Protein AF-A0A1V9DLF5-F1 (afdb_monomer_lite)

Radius of gyration: 20.18 Å; chains: 1; bounding box: 45×52×57 Å

pLDDT: mean 86.38, std 10.32, range [47.22, 97.81]

Organism: NCBI:txid1964541

Sequence (260 aa):
MYWYLTYLHLYPDQPDVTAITSIDVDYVARKEGVDVIARIFNVESKTQDIFHPPSIAVLNLIDRDTGKVKEDDQGQFLNARLNEANIVDIIDRPTGFDADDFVGDKLRLNTEPYLVMPDRHGAAMYHEFVRVLNPLACIRSRLSNATVPMGKDRLTEAERIRVLALPAFNFLLEKLQTLPFRLSRKYVDYFLSFIWQRGFRRFQAEHHIPLYRIVEQLAVELEHNPGDYLSPGLYTKELPRKIDYLKQEYERYLRRIARH

Secondary structure (DSSP, 8-state):
-HHHHHTGGG-SS---HHHH--SSEEEE--HHHHHHHHHHHT--EEEEEEEETTEEEEEE-B-TTT-SBPEETTEE-EETTTTEE-EEEEESS-TT--GGGGSHHHHHHHEEEEEE--SSSSPPEEEEEEEEE-HHHHHHHHHHHHHSTTPSPHHHHHHHHHHHHHHHHHHHHHHHHHS-HHHHHHHHHHHHHHHT-HHHHHHHHHTT--THHHHHHHHHHHHHS--TTS-HHIIIIIHHHHHHHHHHHHHHHHHHHTT-

Structure (mmCIF, N/CA/C/O backbone):
data_AF-A0A1V9DLF5-F1
#
_entry.id   AF-A0A1V9DLF5-F1
#
loop_
_atom_site.group_PDB
_atom_site.id
_atom_site.type_symbol
_atom_site.label_atom_id
_atom_site.label_alt_id
_atom_site.label_comp_id
_atom_site.label_asym_id
_atom_site.label_entity_id
_atom_site.label_seq_id
_atom_site.pdbx_PDB_ins_code
_atom_site.Cartn_x
_atom_site.Cartn_y
_atom_site.Cartn_z
_atom_site.occupancy
_atom_site.B_iso_or_equiv
_atom_site.auth_seq_id
_atom_site.auth_comp_id
_atom_site.auth_asym_id
_atom_site.auth_atom_id
_atom_site.pdbx_PDB_model_num
ATOM 1 N N . MET A 1 1 ? 1.076 -0.206 10.888 1.00 65.69 1 MET A N 1
ATOM 2 C CA . MET A 1 1 ? 2.515 -0.526 10.747 1.00 65.69 1 MET A CA 1
ATOM 3 C C . MET A 1 1 ? 2.750 -2.020 10.450 1.00 65.69 1 MET A C 1
ATOM 5 O O . MET A 1 1 ? 3.789 -2.551 10.799 1.00 65.69 1 MET A O 1
ATOM 9 N N . TYR A 1 2 ? 1.820 -2.708 9.772 1.00 79.31 2 TYR A N 1
ATOM 10 C CA . TYR A 1 2 ? 1.933 -4.151 9.508 1.00 79.31 2 TYR A CA 1
ATOM 11 C C . TYR A 1 2 ? 3.085 -4.479 8.546 1.00 79.31 2 TYR A C 1
ATOM 13 O O . TYR A 1 2 ? 4.023 -5.163 8.926 1.00 79.31 2 TYR A O 1
ATOM 21 N N . TRP A 1 3 ? 3.088 -3.886 7.348 1.00 85.31 3 TRP A N 1
ATOM 22 C CA . TRP A 1 3 ? 4.099 -4.186 6.325 1.00 85.31 3 TRP A CA 1
ATOM 23 C C . TRP A 1 3 ? 5.523 -3.785 6.688 1.00 85.31 3 TRP A C 1
ATOM 25 O O . TRP A 1 3 ? 6.465 -4.425 6.239 1.00 85.31 3 TRP A O 1
ATOM 35 N N . TYR A 1 4 ? 5.685 -2.744 7.505 1.00 82.38 4 TYR A N 1
ATOM 36 C CA . TYR A 1 4 ? 6.993 -2.416 8.061 1.00 82.38 4 TYR A CA 1
ATOM 37 C C . TYR A 1 4 ? 7.539 -3.594 8.874 1.00 82.38 4 TYR A C 1
ATOM 39 O O . TYR A 1 4 ? 8.648 -4.046 8.618 1.00 82.38 4 TYR A O 1
ATOM 47 N N . LEU A 1 5 ? 6.731 -4.136 9.791 1.00 79.94 5 LEU A N 1
ATOM 48 C CA . LEU A 1 5 ? 7.115 -5.283 10.612 1.00 79.94 5 LEU A CA 1
ATOM 49 C C . LEU A 1 5 ? 7.335 -6.540 9.761 1.00 79.94 5 LEU A C 1
ATOM 51 O O . LEU A 1 5 ? 8.314 -7.249 9.975 1.00 79.94 5 LEU A O 1
ATOM 55 N N . THR A 1 6 ? 6.489 -6.776 8.752 1.00 82.25 6 THR A N 1
ATOM 56 C CA . THR A 1 6 ? 6.632 -7.910 7.821 1.00 82.25 6 THR A CA 1
ATOM 57 C C . THR A 1 6 ? 7.995 -7.925 7.121 1.00 82.25 6 THR A C 1
ATOM 59 O O . THR A 1 6 ? 8.597 -8.985 6.975 1.00 82.25 6 THR A O 1
ATOM 62 N N . TYR A 1 7 ? 8.505 -6.756 6.723 1.00 84.31 7 TYR A N 1
ATOM 63 C CA . TYR A 1 7 ? 9.774 -6.624 5.999 1.00 84.31 7 TYR A CA 1
ATOM 64 C C . TYR A 1 7 ? 10.905 -6.031 6.855 1.00 84.31 7 TYR A C 1
ATOM 66 O O . TYR A 1 7 ? 11.920 -5.604 6.309 1.00 84.31 7 TYR A O 1
ATOM 74 N N . LEU A 1 8 ? 10.764 -6.020 8.187 1.00 83.81 8 LEU A N 1
ATOM 75 C CA . LEU A 1 8 ? 11.697 -5.354 9.107 1.00 83.81 8 LEU A CA 1
ATOM 76 C C . LEU A 1 8 ? 13.151 -5.804 8.902 1.00 83.81 8 LEU A C 1
ATOM 78 O O . LEU A 1 8 ? 14.062 -4.984 8.889 1.00 83.81 8 LEU A O 1
ATOM 82 N N . HIS A 1 9 ? 13.353 -7.104 8.694 1.00 84.81 9 HIS A N 1
ATOM 83 C CA . HIS A 1 9 ? 14.664 -7.731 8.519 1.00 84.81 9 HIS A CA 1
ATOM 84 C C . HIS A 1 9 ? 15.388 -7.343 7.217 1.00 84.81 9 HIS A C 1
ATOM 86 O O . HIS A 1 9 ? 16.562 -7.665 7.066 1.00 84.81 9 HIS A O 1
ATOM 92 N N . LEU A 1 10 ? 14.705 -6.681 6.277 1.00 86.31 10 LEU A N 1
ATOM 93 C CA . LEU A 1 10 ? 15.276 -6.253 4.997 1.00 86.31 10 LEU A CA 1
ATOM 94 C C . LEU A 1 10 ? 15.736 -4.790 5.004 1.00 86.31 10 LEU A C 1
ATOM 96 O O . LEU A 1 10 ? 16.337 -4.342 4.028 1.00 86.31 10 LEU A O 1
ATOM 100 N N . TYR A 1 11 ? 15.433 -4.022 6.056 1.00 84.56 11 TYR A N 1
ATOM 101 C CA . TYR A 1 11 ? 15.876 -2.633 6.143 1.00 84.56 11 TYR A CA 1
ATOM 102 C C . TYR A 1 11 ? 17.365 -2.572 6.508 1.00 84.56 11 TYR A C 1
ATOM 104 O O . TYR A 1 11 ? 17.750 -3.169 7.514 1.00 84.56 11 TYR A O 1
ATOM 11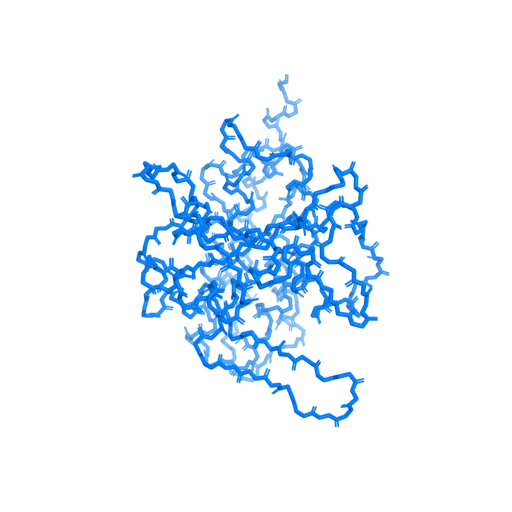2 N N . PRO A 1 12 ? 18.198 -1.835 5.743 1.00 83.56 12 PRO A N 1
ATOM 113 C CA . PRO A 1 12 ? 19.601 -1.634 6.100 1.00 83.56 12 PRO A CA 1
ATOM 114 C C . PRO A 1 12 ? 19.733 -0.800 7.381 1.00 83.56 12 PRO A C 1
ATOM 116 O O . PRO A 1 12 ? 20.504 -1.156 8.265 1.00 83.56 12 PRO A O 1
ATOM 119 N N . ASP A 1 13 ? 18.911 0.247 7.497 1.00 85.12 13 ASP A N 1
ATOM 120 C CA . ASP A 1 13 ? 18.773 1.088 8.681 1.00 85.12 13 ASP A CA 1
ATOM 121 C C . ASP A 1 13 ? 17.303 1.118 9.103 1.00 85.12 13 ASP A C 1
ATOM 123 O O . ASP A 1 13 ? 16.408 1.305 8.268 1.00 85.12 13 ASP A O 1
ATOM 127 N N . GLN A 1 14 ? 17.039 0.935 10.400 1.00 82.50 14 GLN A N 1
ATOM 128 C CA . GLN A 1 14 ? 15.671 0.963 10.911 1.00 82.50 14 GLN A CA 1
ATOM 129 C C . GLN A 1 14 ? 15.126 2.399 10.878 1.00 82.50 14 GLN A C 1
ATOM 131 O O . GLN A 1 14 ? 15.733 3.296 11.468 1.00 82.50 14 GLN A O 1
ATOM 136 N N . PRO A 1 15 ? 13.987 2.643 10.207 1.00 78.94 15 PRO A N 1
ATOM 137 C CA . PRO A 1 15 ? 13.365 3.955 10.192 1.00 78.94 15 PRO A CA 1
ATOM 138 C C . PRO A 1 15 ? 12.843 4.344 11.577 1.00 78.94 15 PRO A C 1
ATOM 140 O O . PRO A 1 15 ? 12.489 3.491 12.393 1.00 78.94 15 PRO A O 1
ATOM 143 N N . ASP A 1 16 ? 12.735 5.651 11.814 1.00 78.06 16 ASP A N 1
ATOM 144 C CA . ASP A 1 16 ? 12.205 6.188 13.064 1.00 78.06 16 ASP A CA 1
ATOM 145 C C . ASP A 1 16 ? 10.750 5.746 13.283 1.00 78.06 16 ASP A C 1
ATOM 147 O O . ASP A 1 16 ? 9.813 6.207 12.621 1.00 78.06 16 ASP A O 1
ATOM 151 N N . VAL A 1 17 ? 10.568 4.856 14.261 1.00 72.19 17 VAL A N 1
ATOM 152 C CA . VAL A 1 17 ? 9.275 4.282 14.639 1.00 72.19 17 VAL A CA 1
ATOM 153 C C . VAL A 1 17 ? 8.264 5.344 15.058 1.00 72.19 17 VAL A C 1
ATOM 155 O O . VAL A 1 17 ? 7.065 5.137 14.877 1.00 72.19 17 VAL A O 1
ATOM 158 N N . THR A 1 18 ? 8.703 6.500 15.559 1.00 69.88 18 THR A N 1
ATOM 159 C CA . THR A 1 18 ? 7.800 7.564 16.019 1.00 69.88 18 THR A CA 1
ATOM 160 C C . THR A 1 18 ? 7.058 8.244 14.866 1.00 69.88 18 THR A C 1
ATOM 162 O O . THR A 1 18 ? 5.922 8.680 15.049 1.00 69.88 18 THR A O 1
ATOM 165 N N . ALA A 1 19 ? 7.637 8.255 13.659 1.00 65.81 19 ALA A N 1
ATOM 166 C CA . ALA A 1 19 ? 7.006 8.802 12.455 1.00 65.81 19 ALA A CA 1
ATOM 167 C C . ALA A 1 19 ? 6.068 7.793 11.756 1.00 65.81 19 ALA A C 1
ATOM 169 O O . ALA A 1 19 ? 5.148 8.170 11.019 1.00 65.81 19 ALA A O 1
ATOM 170 N N . ILE A 1 20 ? 6.269 6.490 11.980 1.00 70.62 20 ILE A N 1
ATOM 171 C CA . ILE A 1 20 ? 5.563 5.416 11.254 1.00 70.62 20 ILE A CA 1
ATOM 172 C C . ILE A 1 20 ? 4.580 4.605 12.095 1.00 70.62 20 ILE A C 1
ATOM 174 O O . ILE A 1 20 ? 3.727 3.903 11.536 1.00 70.62 20 ILE A O 1
ATOM 178 N N . THR A 1 21 ? 4.641 4.730 13.417 1.00 64.81 21 THR A N 1
ATOM 179 C CA . THR A 1 21 ? 3.587 4.243 14.303 1.00 64.81 21 THR A CA 1
ATOM 180 C C . THR A 1 21 ? 2.347 5.123 14.134 1.00 64.81 21 THR A C 1
ATOM 182 O O . THR A 1 21 ? 2.406 6.350 14.040 1.00 64.81 21 THR A O 1
ATOM 185 N N . SER A 1 22 ? 1.198 4.470 13.985 1.00 62.84 22 SER A N 1
ATOM 186 C CA . SER A 1 22 ? -0.113 5.105 14.099 1.00 62.84 22 SER A CA 1
ATOM 187 C C . SER A 1 22 ? -0.668 4.643 15.431 1.00 62.84 22 SER A C 1
ATOM 189 O O . SER A 1 22 ? -0.619 3.445 15.705 1.00 62.84 22 SER A O 1
ATOM 191 N N . ILE A 1 23 ? -1.135 5.583 16.248 1.00 56.69 23 ILE A N 1
ATOM 192 C CA . ILE A 1 23 ? -1.809 5.269 17.513 1.00 56.69 23 ILE A CA 1
ATOM 193 C C . ILE A 1 23 ? -3.214 4.713 17.224 1.00 56.69 23 ILE A C 1
ATOM 195 O O . ILE A 1 23 ? -3.722 3.897 17.986 1.00 56.69 23 ILE A O 1
ATOM 199 N N . ASP A 1 24 ? -3.773 5.066 16.063 1.00 62.03 24 ASP A N 1
ATOM 200 C CA . ASP A 1 24 ? -5.086 4.618 15.612 1.00 62.03 24 ASP A CA 1
ATOM 201 C C . ASP A 1 24 ? -4.957 3.435 14.646 1.00 62.03 24 ASP A C 1
ATOM 203 O O . ASP A 1 24 ? -4.101 3.438 13.741 1.00 62.03 24 ASP A O 1
ATOM 207 N N . VAL A 1 25 ? -5.823 2.437 14.835 1.00 68.38 25 VAL A N 1
ATOM 208 C CA . VAL A 1 25 ? -5.997 1.303 13.923 1.00 68.38 25 VAL A CA 1
ATOM 209 C C . VAL A 1 25 ? -7.292 1.498 13.145 1.00 68.38 25 VAL A C 1
ATOM 211 O O . VAL A 1 25 ? -8.381 1.410 13.709 1.00 68.38 25 VAL A O 1
ATOM 214 N N . ASP A 1 26 ? -7.153 1.728 11.841 1.00 74.56 26 ASP A N 1
ATOM 215 C CA . ASP A 1 26 ? -8.279 1.884 10.924 1.00 74.56 26 ASP A CA 1
ATOM 216 C C . ASP A 1 26 ? -8.793 0.501 10.480 1.00 74.56 26 ASP A C 1
ATOM 218 O O . ASP A 1 26 ? -8.074 -0.249 9.808 1.00 74.56 26 ASP A O 1
ATOM 222 N N . TYR A 1 27 ? -10.042 0.168 10.805 1.00 80.06 27 TYR A N 1
ATOM 223 C CA . TYR A 1 27 ? -10.749 -0.983 10.240 1.00 80.06 27 TYR A CA 1
ATOM 224 C C . TYR A 1 27 ? -11.720 -0.514 9.170 1.00 80.06 27 TYR A C 1
ATOM 226 O O . TYR A 1 27 ? -12.487 0.418 9.376 1.00 80.06 27 TYR A O 1
ATOM 234 N N . VAL A 1 28 ? -11.735 -1.200 8.032 1.00 79.75 28 VAL A N 1
ATOM 235 C CA . VAL A 1 28 ? -12.739 -0.958 6.996 1.00 79.75 28 VAL A CA 1
ATOM 236 C C . VAL A 1 28 ? -13.833 -2.006 7.136 1.00 79.75 28 VAL A C 1
ATOM 238 O O . VAL A 1 28 ? -13.583 -3.193 6.918 1.00 79.75 28 VAL A O 1
ATOM 241 N N . ALA A 1 29 ? -15.040 -1.581 7.494 1.00 80.50 29 ALA A N 1
ATOM 242 C CA . ALA A 1 29 ? -16.201 -2.458 7.598 1.00 80.50 29 ALA A CA 1
ATOM 243 C C . ALA A 1 29 ? -17.486 -1.710 7.230 1.00 80.50 29 ALA A C 1
ATOM 245 O O . ALA A 1 29 ? -17.553 -0.485 7.284 1.00 80.50 29 ALA A O 1
ATOM 246 N N . ARG A 1 30 ? -18.535 -2.457 6.872 1.00 79.31 30 ARG A N 1
ATOM 247 C CA . ARG A 1 30 ? -19.881 -1.883 6.733 1.00 79.31 30 ARG A CA 1
ATOM 248 C C . ARG A 1 30 ? -20.504 -1.654 8.110 1.00 79.31 30 ARG A C 1
ATOM 250 O O . ARG A 1 30 ? -20.067 -2.263 9.088 1.00 79.31 30 ARG A O 1
ATOM 257 N N . LYS A 1 31 ? -21.561 -0.835 8.178 1.00 76.50 31 LYS A N 1
ATOM 258 C CA . LYS A 1 31 ? -22.290 -0.543 9.428 1.00 76.50 31 LYS A CA 1
ATOM 259 C C . LYS A 1 31 ? -22.707 -1.810 10.176 1.00 76.50 31 LYS A C 1
ATOM 261 O O . LYS A 1 31 ? -22.552 -1.868 11.387 1.00 76.50 31 LYS A O 1
ATOM 266 N N . GLU A 1 32 ? -23.144 -2.848 9.466 1.00 80.44 32 GLU A N 1
ATOM 267 C CA . GLU A 1 32 ? -23.556 -4.123 10.067 1.00 80.44 32 GLU A CA 1
ATOM 268 C C . GLU A 1 32 ? -22.394 -4.855 10.763 1.00 80.44 32 GLU A C 1
ATOM 270 O O . GLU A 1 32 ? -22.609 -5.631 11.690 1.00 80.44 32 GLU A O 1
ATOM 275 N N . GLY A 1 33 ? -21.153 -4.607 10.330 1.00 82.88 33 GLY A N 1
ATOM 276 C CA . GLY A 1 33 ? -19.951 -5.166 10.941 1.00 82.88 33 GLY A CA 1
ATOM 277 C C . GLY A 1 33 ? -19.535 -4.461 12.232 1.00 82.88 33 GLY A C 1
ATOM 278 O O . GLY A 1 33 ? -18.889 -5.092 13.065 1.00 82.88 33 GLY A O 1
ATOM 279 N N . VAL A 1 34 ? -19.923 -3.195 12.433 1.00 86.75 34 VAL A N 1
ATOM 280 C CA . VAL A 1 34 ? -19.525 -2.390 13.604 1.00 86.75 34 VAL A CA 1
ATOM 281 C C . VAL A 1 34 ? -19.951 -3.072 14.901 1.00 86.75 34 VAL A C 1
ATOM 283 O O . VAL A 1 34 ? -19.119 -3.285 15.779 1.00 86.75 34 VAL A O 1
ATOM 286 N N . ASP A 1 35 ? -21.218 -3.476 15.005 1.00 86.38 35 ASP A N 1
ATOM 287 C CA . ASP A 1 35 ? -21.746 -4.083 16.232 1.00 86.38 35 ASP A CA 1
ATOM 288 C C . ASP A 1 35 ? -21.160 -5.473 16.495 1.00 86.38 35 ASP A C 1
ATOM 290 O O . ASP A 1 35 ? -20.995 -5.878 17.648 1.00 86.38 35 ASP A O 1
ATOM 294 N N . VAL A 1 36 ? -20.816 -6.211 15.435 1.00 87.81 36 VAL A N 1
ATOM 295 C CA . VAL A 1 36 ? -20.128 -7.502 15.554 1.00 87.81 36 VAL A CA 1
ATOM 296 C C . VAL A 1 36 ? -18.718 -7.288 16.101 1.00 87.81 36 VAL A C 1
ATOM 298 O O . VAL A 1 36 ? -18.334 -7.961 17.055 1.00 87.81 36 VAL A O 1
ATOM 301 N N . ILE A 1 37 ? -17.974 -6.325 15.551 1.00 87.50 37 ILE A N 1
ATOM 302 C CA . ILE A 1 37 ? -16.617 -5.985 15.998 1.00 87.50 37 ILE A CA 1
ATOM 303 C C . ILE A 1 37 ? -16.641 -5.479 17.447 1.00 87.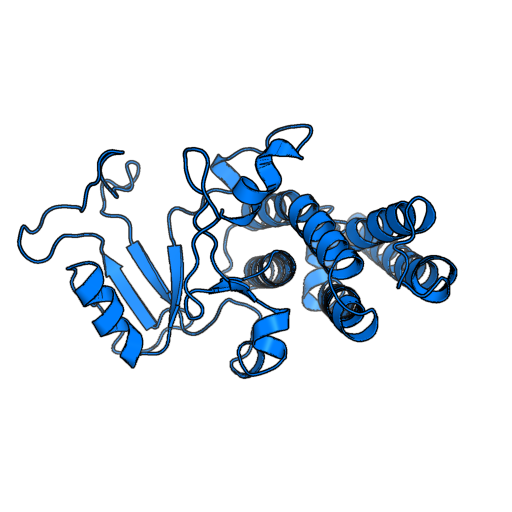50 37 ILE A C 1
ATOM 305 O O . ILE A 1 37 ? -15.886 -5.977 18.279 1.00 87.50 37 ILE A O 1
ATOM 309 N N . ALA A 1 38 ? -17.544 -4.553 17.781 1.00 89.06 38 ALA A N 1
ATOM 310 C CA . ALA A 1 38 ? -17.687 -4.020 19.135 1.00 89.06 38 ALA A CA 1
ATOM 311 C C . ALA A 1 38 ? -18.017 -5.120 20.155 1.00 89.06 38 ALA A C 1
ATOM 313 O O . ALA A 1 38 ? -17.436 -5.160 21.240 1.00 89.06 38 ALA A O 1
ATOM 314 N N . ARG A 1 39 ? -18.884 -6.072 19.784 1.00 90.12 39 ARG A N 1
ATOM 315 C CA . ARG A 1 39 ? -19.203 -7.237 20.619 1.00 90.12 39 ARG A CA 1
ATOM 316 C C . ARG A 1 39 ? -18.007 -8.164 20.810 1.00 90.12 39 ARG A C 1
ATOM 318 O O . ARG A 1 39 ? -17.791 -8.609 21.930 1.00 90.12 39 ARG A O 1
ATOM 325 N N . ILE A 1 40 ? -17.244 -8.448 19.752 1.00 88.56 40 ILE A N 1
ATOM 326 C CA . ILE A 1 40 ? -16.025 -9.272 19.837 1.00 88.56 40 ILE A CA 1
ATOM 327 C C . ILE A 1 40 ? -15.014 -8.619 20.777 1.00 88.56 40 ILE A C 1
ATOM 329 O O . ILE A 1 40 ? -14.437 -9.297 21.623 1.00 88.56 40 ILE A O 1
ATOM 333 N N . PHE A 1 41 ? -14.833 -7.303 20.669 1.00 88.12 41 PHE A N 1
ATOM 334 C CA . PHE A 1 41 ? -13.957 -6.582 21.579 1.00 88.12 41 PHE A CA 1
ATOM 335 C C . PHE A 1 41 ? -14.546 -6.411 22.978 1.00 88.12 41 PHE A C 1
ATOM 337 O O . PHE A 1 41 ? -13.776 -6.120 23.877 1.00 88.12 41 PHE A O 1
ATOM 344 N N . ASN A 1 42 ? -15.840 -6.638 23.213 1.00 92.31 42 ASN A N 1
ATOM 345 C CA . ASN A 1 42 ? -16.546 -6.295 24.454 1.00 92.31 42 ASN A CA 1
ATOM 346 C C . ASN A 1 42 ? -16.433 -4.801 24.817 1.00 92.31 42 ASN A C 1
ATOM 348 O O . ASN A 1 42 ? -16.017 -4.441 25.918 1.00 92.31 42 ASN A O 1
ATOM 352 N N . VAL A 1 43 ? -16.762 -3.930 23.863 1.00 92.31 43 VAL A N 1
ATOM 353 C CA . VAL A 1 43 ? -16.744 -2.464 24.015 1.00 92.31 43 VAL A CA 1
ATOM 354 C C . VAL A 1 43 ? -18.051 -1.859 23.499 1.00 92.31 43 VAL A C 1
ATOM 356 O O . VAL A 1 43 ? -18.811 -2.514 22.784 1.00 92.31 43 VAL A O 1
ATOM 359 N N . GLU A 1 44 ? -18.333 -0.606 23.850 1.00 86.94 44 GLU A N 1
ATOM 360 C CA . GLU A 1 44 ? -19.464 0.128 23.270 1.00 86.94 44 GLU A CA 1
ATOM 361 C C . GLU A 1 44 ? -19.179 0.557 21.822 1.00 86.94 44 GLU A C 1
ATOM 363 O O . GLU A 1 44 ? -18.116 1.110 21.524 1.00 86.94 44 GLU A O 1
ATOM 368 N N . SER A 1 45 ? -20.149 0.354 20.922 1.00 82.94 45 SER A N 1
ATOM 369 C CA . SER A 1 45 ? -20.133 0.952 19.586 1.00 82.94 45 SER A CA 1
ATOM 370 C C . SER A 1 45 ? -20.686 2.376 19.630 1.00 82.94 45 SER A C 1
ATOM 372 O O . SER A 1 45 ? -21.854 2.596 19.946 1.00 82.94 45 SER A O 1
ATOM 374 N N . LYS A 1 46 ? -19.857 3.365 19.275 1.00 81.31 46 LYS A N 1
ATOM 375 C CA . LYS A 1 46 ? -20.315 4.735 19.005 1.00 81.31 46 LYS A CA 1
ATOM 376 C C . LYS A 1 46 ? -20.339 4.972 17.503 1.00 81.31 46 LYS A C 1
ATOM 378 O O . LYS A 1 46 ? -19.377 5.465 16.913 1.00 81.31 46 LYS A O 1
ATOM 383 N N . THR A 1 47 ? -21.441 4.572 16.881 1.00 77.56 47 THR A N 1
ATOM 384 C CA . THR A 1 47 ? -21.707 4.848 15.466 1.00 77.56 47 THR A CA 1
ATOM 385 C C . THR A 1 47 ? -22.037 6.327 15.300 1.00 77.56 47 THR A C 1
ATOM 387 O O . THR A 1 47 ? -22.765 6.894 16.110 1.00 77.56 47 THR A O 1
ATOM 390 N N . GLN A 1 48 ? -21.504 6.973 14.266 1.00 68.44 48 GLN A N 1
ATOM 391 C CA . GLN A 1 48 ? -21.836 8.370 14.009 1.00 68.44 48 GLN A CA 1
ATOM 392 C C . GLN A 1 48 ? -23.277 8.490 13.489 1.00 68.44 48 GLN A C 1
ATOM 394 O O . GLN A 1 48 ? -23.611 7.925 12.443 1.00 68.44 48 GLN A O 1
ATOM 399 N N . ASP A 1 49 ? -24.114 9.265 14.189 1.00 58.66 49 ASP A N 1
ATOM 400 C CA . ASP A 1 49 ? -25.487 9.575 13.757 1.00 58.66 49 ASP A CA 1
ATOM 401 C C . ASP A 1 49 ? -25.500 10.388 12.450 1.00 58.66 49 ASP A C 1
ATOM 403 O O . ASP A 1 49 ? -26.324 10.161 11.563 1.00 58.66 49 ASP A O 1
ATOM 407 N N . ILE A 1 50 ? -24.537 11.306 12.303 1.00 60.03 50 ILE A N 1
ATOM 408 C CA . ILE A 1 50 ? -24.272 12.076 11.082 1.00 60.03 50 ILE A CA 1
ATOM 409 C C . ILE A 1 50 ? -22.914 11.632 10.541 1.00 60.03 50 ILE A C 1
ATOM 411 O O . ILE A 1 50 ? -21.892 11.850 11.188 1.00 60.03 50 ILE A O 1
ATOM 415 N N . PHE A 1 51 ? -22.902 11.025 9.352 1.00 58.91 51 PHE A N 1
ATOM 416 C CA . PHE A 1 51 ? -21.681 10.521 8.723 1.00 58.91 51 PHE A CA 1
ATOM 417 C C . PHE A 1 51 ? -20.737 11.670 8.352 1.00 58.91 51 PHE A C 1
ATOM 419 O O . PHE A 1 51 ? -21.025 12.439 7.432 1.00 58.91 51 PHE A O 1
ATOM 426 N N . HIS A 1 52 ? -19.600 11.752 9.041 1.00 57.94 52 HIS A N 1
ATOM 427 C CA . HIS A 1 52 ? -18.472 12.590 8.656 1.00 57.94 52 HIS A CA 1
ATOM 428 C C . HIS A 1 52 ? -17.382 11.672 8.098 1.00 57.94 52 HIS A C 1
ATOM 430 O O . HIS A 1 52 ? -16.595 11.122 8.873 1.00 57.94 52 HIS A O 1
ATOM 436 N N . PRO A 1 53 ? -17.339 11.453 6.767 1.00 59.06 53 PRO A N 1
ATOM 437 C CA . PRO A 1 53 ? -16.343 10.572 6.186 1.00 59.06 53 PRO A CA 1
ATOM 438 C C . PRO A 1 53 ? -14.918 10.967 6.618 1.00 59.06 53 PRO A C 1
ATOM 440 O O . PRO A 1 53 ? -14.618 12.161 6.700 1.00 59.06 53 PRO A O 1
ATOM 443 N N . PRO A 1 54 ? -14.028 9.982 6.835 1.00 64.38 54 PRO A N 1
ATOM 444 C CA . PRO A 1 54 ? -14.210 8.570 6.480 1.00 64.38 54 PRO A CA 1
ATOM 445 C C . PRO A 1 54 ? -14.827 7.685 7.582 1.00 64.38 54 PRO A C 1
ATOM 447 O O . PRO A 1 54 ? -15.201 6.553 7.277 1.00 64.38 54 PRO A O 1
ATOM 450 N N . SER A 1 55 ? -14.950 8.168 8.820 1.00 75.81 55 SER A N 1
ATOM 451 C CA . SER A 1 55 ? -15.315 7.362 9.994 1.00 75.81 55 SER A CA 1
ATOM 452 C C . SER A 1 55 ? -16.818 7.055 10.061 1.00 75.81 55 SER A C 1
ATOM 454 O O . SER A 1 55 ? -17.670 7.939 9.994 1.00 75.81 55 SER A O 1
ATOM 456 N N . ILE A 1 56 ? -17.156 5.775 10.204 1.00 82.75 56 ILE A N 1
ATOM 457 C CA . ILE A 1 56 ? -18.514 5.259 10.423 1.00 82.75 56 ILE A CA 1
ATOM 458 C C . ILE A 1 56 ? -18.785 5.105 11.923 1.00 82.75 56 ILE A C 1
ATOM 460 O O . ILE A 1 56 ? -19.885 5.420 12.384 1.00 82.75 56 ILE A O 1
ATOM 464 N N . ALA A 1 57 ? -17.809 4.607 12.680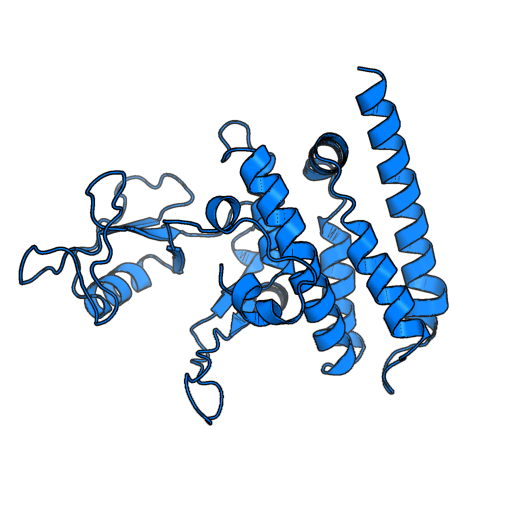 1.00 84.00 57 ALA A N 1
ATOM 465 C CA . ALA A 1 57 ? -17.931 4.384 14.114 1.00 84.00 57 ALA A CA 1
ATOM 466 C C . ALA A 1 57 ? -16.567 4.442 14.795 1.00 84.00 57 ALA A C 1
ATOM 468 O O . ALA A 1 57 ? -15.573 4.037 14.208 1.00 84.00 57 ALA A O 1
ATOM 469 N N . VAL A 1 58 ? -16.541 4.870 16.053 1.00 85.50 58 VAL A N 1
ATOM 470 C CA . VAL A 1 58 ? -15.339 4.814 16.889 1.00 85.50 58 VAL A CA 1
ATOM 471 C C . VAL A 1 58 ? -15.606 3.864 18.045 1.00 85.50 58 VAL A C 1
ATOM 473 O O . VAL A 1 58 ? -16.626 3.974 18.730 1.00 85.50 58 VAL A O 1
ATOM 476 N N . LEU A 1 59 ? -14.694 2.920 18.255 1.00 88.75 59 LEU A N 1
ATOM 477 C CA . LEU A 1 59 ? -14.733 1.995 19.377 1.00 88.75 59 LEU A CA 1
ATOM 478 C C . LEU A 1 59 ? -13.631 2.388 20.358 1.00 88.75 59 LEU A C 1
ATOM 480 O O . LEU A 1 59 ? -12.445 2.216 20.076 1.00 88.75 59 LEU A O 1
ATOM 484 N N . ASN A 1 60 ? -14.019 2.917 21.514 1.00 88.44 60 ASN A N 1
ATOM 485 C CA . ASN A 1 60 ? -13.073 3.153 22.598 1.00 88.44 60 ASN A CA 1
ATOM 486 C C . ASN A 1 60 ? -12.732 1.804 23.228 1.00 88.44 60 ASN A C 1
ATOM 488 O O . ASN A 1 60 ? -13.643 1.049 23.565 1.00 88.44 60 ASN A O 1
ATOM 492 N N . LEU A 1 61 ? -11.447 1.506 23.428 1.00 90.62 61 LEU A N 1
ATOM 493 C CA . LEU A 1 61 ? -11.002 0.254 24.048 1.00 90.62 61 LEU A CA 1
ATOM 494 C C . LEU A 1 61 ? -11.197 0.271 25.572 1.00 90.62 61 LEU A C 1
ATOM 496 O O . LEU A 1 61 ? -10.265 0.083 26.348 1.00 90.62 61 LEU A O 1
ATOM 500 N N . ILE A 1 62 ? -12.439 0.507 25.987 1.00 91.69 62 ILE A N 1
ATOM 501 C CA . ILE A 1 62 ? -12.926 0.453 27.359 1.00 91.69 62 ILE A CA 1
ATOM 502 C C . ILE A 1 62 ? -13.846 -0.756 27.441 1.00 91.69 62 ILE A C 1
ATOM 504 O O . ILE A 1 62 ? -14.841 -0.844 26.720 1.00 91.69 62 ILE A O 1
ATOM 508 N N . ASP A 1 63 ? -13.487 -1.704 28.295 1.00 91.81 63 ASP A N 1
ATOM 509 C CA . ASP A 1 63 ? -14.280 -2.897 28.521 1.00 91.81 63 ASP A CA 1
ATOM 510 C C . ASP A 1 63 ? -15.660 -2.532 29.074 1.00 91.81 63 ASP A C 1
ATOM 512 O O . ASP A 1 63 ? -15.779 -1.836 30.083 1.00 91.81 63 ASP A O 1
ATOM 516 N N . ARG A 1 64 ? -16.707 -2.993 28.385 1.00 92.25 64 ARG A N 1
ATOM 517 C CA . ARG A 1 64 ? -18.090 -2.609 28.677 1.00 92.25 64 ARG A CA 1
ATOM 518 C C . ARG A 1 64 ? -18.546 -3.064 30.062 1.00 92.25 64 ARG A C 1
ATOM 520 O O . ARG A 1 64 ? -19.358 -2.387 30.684 1.00 92.25 64 ARG A O 1
ATOM 527 N N . ASP A 1 65 ? -18.048 -4.201 30.537 1.00 92.12 65 ASP A N 1
ATOM 528 C CA . ASP A 1 65 ? -18.533 -4.804 31.777 1.00 92.12 65 ASP A CA 1
ATOM 529 C C . ASP A 1 65 ? -17.809 -4.224 33.002 1.00 92.12 65 ASP A C 1
ATOM 531 O O . ASP A 1 65 ? -18.406 -4.064 34.066 1.00 92.12 65 ASP A O 1
ATOM 535 N N . THR A 1 66 ? -16.526 -3.876 32.857 1.00 92.44 66 THR A N 1
ATOM 536 C CA . THR A 1 66 ? -15.700 -3.350 33.959 1.00 92.44 66 THR A CA 1
ATOM 537 C C . THR A 1 66 ? -15.521 -1.832 33.945 1.00 92.44 66 THR A C 1
ATOM 539 O O . THR A 1 66 ? -15.122 -1.259 34.961 1.00 92.44 66 THR A O 1
ATOM 542 N N . GLY A 1 67 ? -15.767 -1.172 32.810 1.00 90.81 67 GLY A N 1
ATOM 543 C CA . GLY A 1 67 ? -15.519 0.257 32.604 1.00 90.81 67 GLY A CA 1
ATOM 544 C C . GLY A 1 67 ? -14.034 0.643 32.582 1.00 90.81 67 GLY A C 1
ATOM 545 O O . GLY A 1 67 ? -13.712 1.831 32.607 1.00 90.81 67 GLY A O 1
ATOM 546 N N . LYS A 1 68 ? -13.119 -0.333 32.564 1.00 92.50 68 LYS A N 1
ATOM 547 C CA . LYS A 1 68 ? -11.667 -0.108 32.550 1.00 92.50 68 LYS A CA 1
ATOM 548 C C . LYS A 1 68 ? -11.118 -0.129 31.128 1.00 92.50 68 LYS A C 1
ATOM 550 O O . LYS A 1 68 ? -11.680 -0.774 30.246 1.00 92.50 68 LYS A O 1
ATOM 555 N N . VAL A 1 69 ? -9.991 0.550 30.917 1.00 91.44 69 VAL A N 1
ATOM 556 C CA . VAL A 1 69 ? -9.219 0.423 29.671 1.00 91.44 69 VAL A CA 1
ATOM 557 C C . VAL A 1 69 ? -8.825 -1.039 29.489 1.00 91.44 69 VAL A C 1
ATOM 559 O O . VAL A 1 69 ? -8.427 -1.693 30.453 1.00 91.44 69 VAL A O 1
ATOM 562 N N . LYS A 1 70 ? -8.966 -1.559 28.268 1.00 91.75 70 LYS A N 1
ATOM 563 C CA . LYS A 1 70 ? -8.569 -2.932 27.959 1.00 91.75 70 LYS A CA 1
ATOM 564 C C . LYS A 1 70 ? -7.075 -3.116 28.147 1.00 91.75 70 LYS A C 1
ATOM 566 O O . LYS A 1 70 ? -6.290 -2.207 27.887 1.00 91.75 70 LYS A O 1
ATOM 571 N N . GLU A 1 71 ? -6.704 -4.320 28.545 1.00 90.81 71 GLU A N 1
ATOM 572 C CA . GLU A 1 71 ? -5.321 -4.709 28.761 1.00 90.81 71 GLU A CA 1
ATOM 573 C C . GLU A 1 71 ? -5.088 -6.146 28.305 1.00 90.81 71 GLU A C 1
ATOM 575 O O . GLU A 1 71 ? -6.018 -6.956 28.264 1.00 90.81 71 GLU A O 1
ATOM 580 N N . ASP A 1 72 ? -3.850 -6.426 27.932 1.00 85.50 72 ASP A N 1
ATOM 581 C CA . ASP A 1 72 ? -3.325 -7.759 27.674 1.00 85.50 72 ASP A CA 1
ATOM 582 C C . ASP A 1 72 ? -1.995 -7.949 28.425 1.00 85.50 72 ASP A C 1
ATOM 584 O O . ASP A 1 72 ? -1.586 -7.108 29.233 1.00 85.50 72 ASP A O 1
ATOM 588 N N . ASP A 1 73 ? -1.303 -9.057 28.160 1.00 82.12 73 ASP A N 1
ATOM 589 C CA . ASP A 1 73 ? -0.014 -9.373 28.786 1.00 82.12 73 ASP A CA 1
ATOM 590 C C . ASP A 1 73 ? 1.092 -8.339 28.475 1.00 82.12 73 ASP A C 1
ATOM 592 O O . ASP A 1 73 ? 2.117 -8.304 29.160 1.00 82.12 73 ASP A O 1
ATOM 596 N N . GLN A 1 74 ? 0.911 -7.499 27.449 1.00 77.44 74 GLN A N 1
ATOM 597 C CA . GLN A 1 74 ? 1.835 -6.430 27.058 1.00 77.44 74 GLN A CA 1
ATOM 598 C C . GLN A 1 74 ? 1.466 -5.071 27.669 1.00 77.44 74 GLN A C 1
ATOM 600 O O . GLN A 1 74 ? 2.266 -4.133 27.601 1.00 77.44 74 GLN A O 1
ATOM 605 N N . GLY A 1 75 ? 0.301 -4.965 28.311 1.00 83.38 75 GLY A N 1
ATOM 606 C CA . GLY A 1 75 ? -0.134 -3.797 29.063 1.00 83.38 75 GLY A CA 1
ATOM 607 C C . GLY A 1 75 ? -1.483 -3.256 28.604 1.00 83.38 75 GLY A C 1
ATOM 608 O O . GLY A 1 75 ? -2.299 -3.946 28.001 1.00 83.38 75 GLY A O 1
ATOM 609 N N . GLN A 1 76 ? -1.743 -1.994 28.936 1.00 85.75 76 GLN A N 1
ATOM 610 C CA . GLN A 1 76 ? -3.022 -1.352 28.642 1.00 85.75 76 GLN A CA 1
ATOM 611 C C . GLN A 1 76 ? -3.035 -0.767 27.231 1.00 85.75 76 GLN A C 1
ATOM 613 O O . GLN A 1 76 ? -2.067 -0.138 26.796 1.00 85.75 76 GLN A O 1
ATOM 618 N N . PHE A 1 77 ? -4.175 -0.873 26.548 1.00 87.31 77 PHE A N 1
ATOM 619 C CA . PHE A 1 77 ? -4.452 -0.170 25.296 1.00 87.31 77 PHE A CA 1
ATOM 620 C C . PHE A 1 77 ? -4.734 1.315 25.571 1.00 87.31 77 PHE A C 1
ATOM 622 O O . PHE A 1 77 ? -5.836 1.813 25.347 1.00 87.31 77 PHE A O 1
ATOM 629 N N . LEU A 1 78 ? -3.732 2.017 26.097 1.00 85.31 78 LEU A N 1
ATOM 630 C CA . LEU A 1 78 ? -3.801 3.396 26.564 1.00 85.31 78 LEU A CA 1
ATOM 631 C C . LEU A 1 78 ? -2.839 4.277 25.763 1.00 85.31 78 LEU A C 1
ATOM 633 O O . LEU A 1 78 ? -1.651 3.974 25.629 1.00 85.31 78 LEU A O 1
ATOM 637 N N . ASN A 1 79 ? -3.319 5.432 25.314 1.00 80.31 79 ASN A N 1
ATOM 638 C CA . ASN A 1 79 ? -2.461 6.485 24.806 1.00 80.31 79 ASN A CA 1
ATOM 639 C C . ASN A 1 79 ? -1.829 7.221 25.991 1.00 80.31 79 ASN A C 1
ATOM 641 O O . ASN A 1 79 ? -2.425 8.133 26.565 1.00 80.31 79 ASN A O 1
ATOM 645 N N . ALA A 1 80 ? -0.593 6.859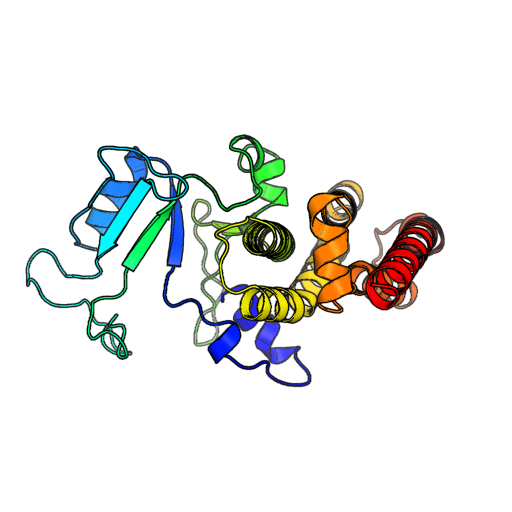 26.335 1.00 77.69 80 ALA A N 1
ATOM 646 C CA . ALA A 1 80 ? 0.118 7.425 27.482 1.00 77.69 80 ALA A CA 1
ATOM 647 C C . ALA A 1 80 ? 0.312 8.954 27.422 1.00 77.69 80 ALA A C 1
ATOM 649 O O . ALA A 1 80 ? 0.500 9.584 28.459 1.00 77.69 80 ALA A O 1
ATOM 650 N N . ARG A 1 81 ? 0.271 9.573 26.230 1.00 76.50 81 ARG A N 1
ATOM 651 C CA . ARG A 1 81 ? 0.421 11.034 26.089 1.00 76.50 81 ARG A CA 1
ATOM 652 C C . ARG A 1 81 ? -0.849 11.788 26.466 1.00 76.50 81 ARG A C 1
ATOM 654 O O . ARG A 1 81 ? -0.755 12.881 27.012 1.00 76.50 81 ARG A O 1
ATOM 661 N N . LEU A 1 82 ? -2.007 11.224 26.129 1.00 79.19 82 LEU A N 1
ATOM 662 C CA . LEU A 1 82 ? -3.317 11.837 26.366 1.00 79.19 82 LEU A CA 1
ATOM 663 C C . LEU A 1 82 ? -3.998 11.292 27.625 1.00 79.19 82 LEU A C 1
ATOM 665 O O . LEU A 1 82 ? -4.934 11.905 28.121 1.00 79.19 82 LEU A O 1
ATOM 669 N N . ASN A 1 83 ? -3.500 10.173 28.160 1.00 83.50 83 ASN A N 1
ATOM 670 C CA . ASN A 1 83 ? -4.119 9.420 29.246 1.00 83.50 83 ASN A CA 1
ATOM 671 C C . ASN A 1 83 ? -5.563 8.996 28.912 1.00 83.50 83 ASN A C 1
ATOM 673 O O . ASN A 1 83 ? -6.457 9.032 29.755 1.00 83.50 83 ASN A O 1
ATOM 677 N N . GLU A 1 84 ? -5.775 8.593 27.659 1.00 85.19 84 GLU A N 1
ATOM 678 C CA . GLU A 1 84 ? -7.061 8.155 27.115 1.00 85.19 84 GLU A CA 1
ATOM 679 C C . GLU A 1 84 ? -6.932 6.744 26.539 1.00 85.19 84 GLU A C 1
ATOM 681 O O . GLU A 1 84 ? -5.860 6.353 26.068 1.00 85.19 84 GLU A O 1
ATOM 686 N N . ALA A 1 85 ? -8.019 5.968 26.576 1.00 85.75 85 ALA A N 1
ATOM 687 C CA . ALA A 1 85 ? -8.057 4.663 25.922 1.00 85.75 85 ALA A CA 1
ATOM 688 C C . ALA A 1 85 ? -7.769 4.821 24.423 1.00 85.75 85 ALA A C 1
ATOM 690 O O . ALA A 1 85 ? -8.273 5.746 23.783 1.00 85.75 85 ALA A O 1
ATOM 691 N N . ASN A 1 86 ? -6.995 3.899 23.856 1.00 85.12 86 ASN A N 1
ATOM 692 C CA . ASN A 1 86 ? -6.818 3.829 22.414 1.00 85.12 86 ASN A CA 1
ATOM 693 C C . ASN A 1 86 ? -8.173 3.608 21.735 1.00 85.12 86 ASN A C 1
ATOM 695 O O . ASN A 1 86 ? -9.091 2.989 22.290 1.00 85.12 86 ASN A O 1
ATOM 699 N N . ILE A 1 87 ? -8.268 4.101 20.508 1.00 84.12 87 ILE A N 1
ATOM 700 C CA . ILE A 1 87 ? -9.471 4.004 19.698 1.00 84.12 87 ILE A CA 1
ATOM 701 C C . ILE A 1 87 ? -9.245 3.067 18.517 1.00 84.12 87 ILE A C 1
ATOM 703 O O . ILE A 1 87 ? -8.161 3.002 17.933 1.00 84.12 87 ILE A O 1
ATOM 707 N N . VAL A 1 88 ? -10.303 2.353 18.156 1.00 84.38 88 VAL A N 1
ATOM 708 C CA . VAL A 1 88 ? -10.406 1.651 16.881 1.00 84.38 88 VAL A CA 1
ATOM 709 C C . VAL A 1 88 ? -11.402 2.421 16.030 1.00 84.38 88 VAL A C 1
ATOM 711 O O . VAL A 1 88 ? -12.585 2.488 16.369 1.00 84.38 88 VAL A O 1
ATOM 714 N N . ASP A 1 89 ? -10.919 3.023 14.947 1.00 82.94 89 ASP A N 1
ATOM 715 C CA . ASP A 1 89 ? -11.772 3.751 14.012 1.00 82.94 89 ASP A CA 1
ATOM 716 C C . ASP A 1 89 ? -12.280 2.783 12.940 1.00 82.94 89 ASP A C 1
ATOM 718 O O . ASP A 1 89 ? -11.497 2.119 12.255 1.00 82.94 89 ASP A O 1
ATOM 722 N N . ILE A 1 90 ? -13.599 2.671 12.811 1.00 85.12 90 ILE A N 1
ATOM 723 C CA . ILE A 1 90 ? -14.238 1.919 11.739 1.00 85.12 90 ILE A CA 1
ATOM 724 C C . ILE A 1 90 ? -14.569 2.907 10.634 1.00 85.12 90 ILE A C 1
ATOM 726 O O . ILE A 1 90 ? -15.508 3.689 10.757 1.00 85.12 90 ILE A O 1
ATOM 730 N N . ILE A 1 91 ? -13.826 2.854 9.539 1.00 84.25 91 ILE A N 1
ATOM 731 C CA . ILE A 1 91 ? -13.992 3.737 8.389 1.00 84.25 91 ILE A CA 1
ATOM 732 C C . ILE A 1 91 ? -14.736 3.033 7.250 1.00 84.25 91 ILE A C 1
ATOM 734 O O . ILE A 1 91 ? -14.682 1.814 7.100 1.00 84.25 91 ILE A O 1
ATOM 738 N N . ASP A 1 92 ? -15.403 3.810 6.399 1.00 80.81 92 ASP A N 1
ATOM 739 C CA . ASP A 1 92 ? -16.047 3.287 5.186 1.00 80.81 92 ASP A CA 1
ATOM 740 C C . ASP A 1 92 ? -15.011 2.846 4.151 1.00 80.81 92 ASP A C 1
ATOM 742 O O . ASP A 1 92 ? -15.110 1.784 3.538 1.00 80.81 92 ASP A O 1
ATOM 746 N N . ARG A 1 93 ? -13.992 3.684 3.954 1.00 85.69 93 ARG A N 1
ATOM 747 C CA . ARG A 1 93 ? -12.895 3.420 3.030 1.00 85.69 93 ARG A CA 1
ATOM 748 C C . ARG A 1 93 ? -11.678 4.278 3.364 1.00 85.69 93 ARG A C 1
ATOM 750 O O . ARG A 1 93 ? -11.837 5.392 3.868 1.00 85.69 93 ARG A O 1
ATOM 757 N N . PRO A 1 94 ? -10.465 3.822 3.023 1.00 87.56 94 PRO A N 1
ATOM 758 C CA . PRO A 1 94 ? -9.274 4.651 3.129 1.00 87.56 94 PRO A CA 1
ATOM 759 C C . PRO A 1 94 ? -9.339 5.838 2.162 1.00 87.56 94 PRO A C 1
ATOM 761 O O . PRO A 1 94 ? -9.859 5.727 1.049 1.00 87.56 94 PRO A O 1
ATOM 764 N N . THR A 1 95 ? -8.730 6.960 2.544 1.00 86.88 95 THR A N 1
ATOM 765 C CA . THR A 1 95 ? -8.596 8.137 1.675 1.00 86.88 95 THR A CA 1
ATOM 766 C C . THR A 1 95 ? -7.958 7.767 0.337 1.00 86.88 95 THR A C 1
ATOM 768 O O . THR A 1 95 ? -6.964 7.043 0.293 1.00 86.88 95 THR A O 1
ATOM 771 N N . GLY A 1 96 ? -8.507 8.294 -0.760 1.00 88.19 96 GLY A N 1
ATOM 772 C CA . GLY A 1 96 ? -7.995 8.052 -2.110 1.00 88.19 96 GLY A CA 1
ATOM 773 C C . GLY A 1 96 ? -8.548 6.812 -2.805 1.00 88.19 96 GLY A C 1
ATOM 774 O O . GLY A 1 96 ? -8.048 6.478 -3.880 1.00 88.19 96 GLY A O 1
ATOM 775 N N . PHE A 1 97 ? -9.546 6.145 -2.220 1.00 91.62 97 PHE A N 1
ATOM 776 C CA . PHE A 1 97 ? -10.214 4.970 -2.780 1.00 91.62 97 PHE A CA 1
ATOM 777 C C . PHE A 1 97 ? -11.718 5.186 -2.933 1.00 91.62 97 PHE A C 1
ATOM 779 O O . PHE A 1 97 ? -12.344 5.871 -2.123 1.00 91.62 97 PHE A O 1
ATOM 786 N N . ASP A 1 98 ? -12.290 4.530 -3.939 1.00 89.88 98 ASP A N 1
ATOM 787 C CA . ASP A 1 98 ? -13.736 4.436 -4.135 1.00 89.88 98 ASP A CA 1
ATOM 788 C C . ASP A 1 98 ? -14.276 3.101 -3.603 1.00 89.88 98 ASP A C 1
ATOM 790 O O . ASP A 1 98 ? -13.522 2.148 -3.413 1.00 89.88 98 ASP A O 1
ATOM 794 N N . ALA A 1 99 ? -15.590 3.006 -3.383 1.00 83.94 99 ALA A N 1
ATOM 795 C CA . ALA A 1 99 ? -16.227 1.785 -2.877 1.00 83.94 99 ALA A CA 1
ATOM 796 C C . ALA A 1 99 ? -15.918 0.565 -3.766 1.00 83.94 99 ALA A C 1
ATOM 798 O O . ALA A 1 99 ? -15.621 -0.523 -3.272 1.00 83.94 99 ALA A O 1
ATOM 799 N N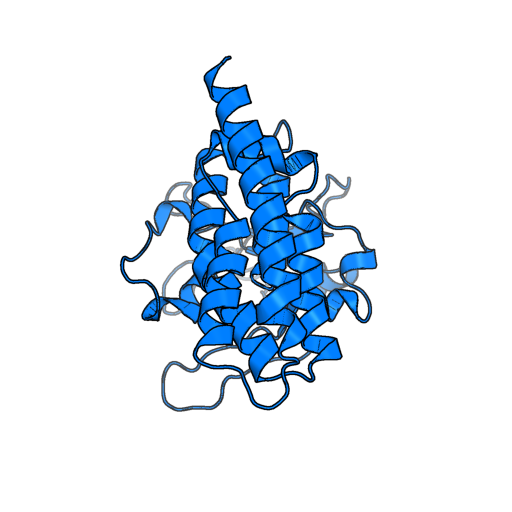 . ASP A 1 100 ? -15.895 0.776 -5.083 1.00 90.25 100 ASP A N 1
ATOM 800 C CA . ASP A 1 100 ? -15.617 -0.270 -6.068 1.00 90.25 100 ASP A CA 1
ATOM 801 C C . ASP A 1 100 ? -14.168 -0.774 -6.024 1.00 90.25 100 ASP A C 1
ATOM 803 O O . ASP A 1 100 ? -13.876 -1.849 -6.549 1.00 90.25 100 ASP A O 1
ATOM 807 N N . ASP A 1 101 ? -13.241 -0.043 -5.393 1.00 92.62 101 ASP A N 1
ATOM 808 C CA . ASP A 1 101 ? -11.846 -0.474 -5.272 1.00 92.62 101 ASP A CA 1
ATOM 809 C C . ASP A 1 101 ? -11.660 -1.660 -4.310 1.00 92.62 101 ASP A C 1
ATOM 811 O O . ASP A 1 101 ? -10.606 -2.300 -4.324 1.00 92.62 101 ASP A O 1
ATOM 815 N N . PHE A 1 102 ? -12.690 -2.021 -3.541 1.00 90.06 102 PHE A N 1
ATOM 816 C CA . PHE A 1 102 ? -12.671 -3.150 -2.608 1.00 90.06 102 PHE A CA 1
ATOM 817 C C . PHE A 1 102 ? -13.653 -4.265 -2.990 1.00 90.06 102 PHE A C 1
ATOM 819 O O . PHE A 1 102 ? -14.100 -5.031 -2.139 1.00 90.06 102 PHE A O 1
ATOM 826 N N . VAL A 1 103 ? -13.957 -4.401 -4.285 1.00 88.25 103 VAL A N 1
ATOM 827 C CA . VAL A 1 103 ? -14.837 -5.452 -4.820 1.00 88.25 103 VAL A CA 1
ATOM 828 C C . VAL A 1 103 ? -14.115 -6.284 -5.888 1.00 88.25 103 VAL A C 1
ATOM 830 O O . VAL A 1 103 ? -13.291 -5.776 -6.652 1.00 88.25 103 VAL A O 1
ATOM 833 N N . GLY A 1 104 ? -14.409 -7.588 -5.943 1.00 89.75 104 GLY A N 1
ATOM 834 C CA . GLY A 1 104 ? -13.932 -8.497 -6.993 1.00 89.75 104 GLY A CA 1
ATOM 835 C C . GLY A 1 104 ? -12.406 -8.522 -7.150 1.00 89.75 104 GLY A C 1
ATOM 836 O O . GLY A 1 104 ? -11.667 -8.657 -6.175 1.00 89.75 104 GLY A O 1
ATOM 837 N N . ASP A 1 105 ? -11.926 -8.375 -8.387 1.00 89.81 105 ASP A N 1
ATOM 838 C CA . ASP A 1 105 ? -10.491 -8.337 -8.706 1.00 89.81 105 ASP A CA 1
ATOM 839 C C . ASP A 1 105 ? -9.764 -7.169 -8.021 1.00 89.81 105 ASP A C 1
ATOM 841 O O . ASP A 1 105 ? -8.604 -7.312 -7.623 1.00 89.81 105 ASP A O 1
ATOM 845 N N . LYS A 1 106 ? -10.435 -6.022 -7.847 1.00 93.06 106 LYS A N 1
ATOM 846 C CA . LYS A 1 106 ? -9.827 -4.839 -7.226 1.00 93.06 106 LYS A CA 1
ATOM 847 C C . LYS A 1 106 ? -9.562 -5.039 -5.736 1.00 93.06 106 LYS A C 1
ATOM 849 O O . LYS A 1 106 ? -8.527 -4.592 -5.249 1.00 93.06 106 LYS A O 1
ATOM 854 N N . LEU A 1 107 ? -10.412 -5.804 -5.041 1.00 91.62 107 LEU A N 1
ATOM 855 C CA . LEU A 1 107 ? -10.152 -6.204 -3.656 1.00 91.62 107 LEU A CA 1
ATOM 856 C C . LEU A 1 107 ? -8.789 -6.900 -3.541 1.00 91.62 107 LEU A C 1
ATOM 858 O O . LEU A 1 107 ? -7.972 -6.522 -2.705 1.00 91.62 107 LEU A O 1
ATOM 862 N N . ARG A 1 108 ? -8.511 -7.873 -4.418 1.00 91.19 108 ARG A N 1
ATOM 863 C CA . ARG A 1 108 ? -7.235 -8.616 -4.437 1.00 91.19 108 ARG A CA 1
ATOM 864 C C . ARG A 1 108 ? -6.049 -7.740 -4.852 1.00 91.19 108 ARG A C 1
ATOM 866 O O . ARG A 1 108 ? -4.945 -7.925 -4.353 1.00 91.19 108 ARG A O 1
ATOM 873 N N . LEU A 1 109 ? -6.274 -6.770 -5.736 1.00 94.56 109 LEU A N 1
ATOM 874 C CA . LEU A 1 109 ? -5.263 -5.785 -6.137 1.00 94.56 109 LEU A CA 1
ATOM 875 C C . LEU A 1 109 ? -4.898 -4.798 -5.026 1.00 94.56 109 LEU A C 1
ATOM 877 O O . LEU A 1 109 ? -3.794 -4.259 -5.055 1.00 94.56 109 LEU A O 1
ATOM 881 N N . ASN A 1 110 ? -5.796 -4.562 -4.067 1.00 94.75 110 ASN A N 1
ATOM 882 C CA . ASN A 1 110 ? -5.612 -3.575 -3.003 1.00 94.75 110 ASN A CA 1
ATOM 883 C C . ASN A 1 110 ? -5.318 -4.172 -1.629 1.00 94.75 110 ASN A C 1
ATOM 885 O O . ASN A 1 110 ? -4.908 -3.436 -0.734 1.00 94.75 110 ASN A O 1
ATOM 889 N N . THR A 1 111 ? -5.524 -5.474 -1.433 1.00 93.81 111 THR A N 1
ATOM 890 C CA . THR A 1 111 ? -5.439 -6.094 -0.107 1.00 93.81 111 THR A CA 1
ATOM 891 C C . THR A 1 111 ? -4.813 -7.480 -0.133 1.00 93.81 111 THR A C 1
ATOM 893 O O . THR A 1 111 ? -5.004 -8.236 -1.084 1.00 93.81 111 THR A O 1
ATOM 896 N N . GLU A 1 112 ? -4.163 -7.848 0.965 1.00 92.12 112 GLU A N 1
ATOM 897 C CA . GLU A 1 112 ? -3.694 -9.206 1.255 1.00 92.12 112 GLU A CA 1
ATOM 898 C C . GLU A 1 112 ? -4.426 -9.771 2.477 1.00 92.12 112 GLU A C 1
ATOM 900 O O . GLU A 1 112 ? -4.897 -8.991 3.312 1.00 92.12 112 GLU A O 1
ATOM 905 N N . PRO A 1 113 ? -4.540 -11.104 2.613 1.00 90.38 113 PRO A N 1
ATOM 906 C CA . PRO A 1 113 ? -4.926 -11.711 3.881 1.00 90.38 113 PRO A CA 1
ATOM 907 C C . PRO A 1 113 ? -4.023 -11.214 5.014 1.00 90.38 113 PRO A C 1
ATOM 909 O O . PRO A 1 113 ? -2.807 -11.103 4.846 1.00 90.38 113 PRO A O 1
ATOM 912 N N . TYR A 1 114 ? -4.615 -10.907 6.164 1.00 88.00 114 TYR A N 1
ATOM 913 C CA . TYR A 1 114 ? -3.843 -10.595 7.359 1.00 88.00 114 TYR A CA 1
ATOM 914 C C . TYR A 1 114 ? -3.208 -11.875 7.899 1.00 88.00 114 TYR A C 1
ATOM 916 O O . TYR A 1 114 ? -3.925 -12.819 8.234 1.00 88.00 114 TYR A O 1
ATOM 924 N N . LEU A 1 115 ? -1.878 -11.904 7.970 1.00 85.00 115 LEU A N 1
ATOM 925 C CA . LEU A 1 115 ? -1.135 -13.042 8.494 1.00 85.00 115 LEU A CA 1
ATOM 926 C C . LEU A 1 115 ? -0.719 -12.756 9.937 1.00 85.00 115 LEU A C 1
ATOM 928 O O . LEU A 1 115 ? -0.017 -11.783 10.216 1.00 85.00 115 LEU A O 1
ATOM 932 N N . VAL A 1 116 ? -1.121 -13.639 10.844 1.00 80.38 116 VAL A N 1
ATOM 933 C CA . VAL A 1 116 ? -0.579 -13.720 12.197 1.00 80.38 116 VAL A CA 1
ATOM 934 C C . VAL A 1 116 ? 0.655 -14.609 12.124 1.00 80.38 116 VAL A C 1
ATOM 936 O O . VAL A 1 116 ? 0.563 -15.824 11.921 1.00 80.38 116 VAL A O 1
ATOM 939 N N . MET A 1 117 ? 1.820 -13.974 12.226 1.00 69.50 117 MET A N 1
ATOM 940 C CA . MET A 1 117 ? 3.105 -14.663 12.238 1.00 69.50 117 MET A CA 1
ATOM 941 C C . MET A 1 117 ? 3.309 -15.268 13.634 1.00 69.50 117 MET A C 1
ATOM 943 O O . MET A 1 117 ? 3.199 -14.532 14.611 1.00 69.50 117 MET A O 1
ATOM 947 N N . PRO A 1 118 ? 3.558 -16.581 13.766 1.00 60.59 118 PRO A N 1
ATOM 948 C CA . PRO A 1 118 ? 3.707 -17.201 15.076 1.00 60.59 118 PRO A CA 1
ATOM 949 C C . PRO A 1 118 ? 5.033 -16.800 15.736 1.00 60.59 118 PRO A C 1
ATOM 951 O O . PRO A 1 118 ? 6.073 -16.775 15.079 1.00 60.59 118 PRO A O 1
ATOM 954 N N . ASP A 1 119 ? 5.009 -16.575 17.053 1.00 59.16 119 ASP A N 1
ATOM 955 C CA . ASP A 1 119 ? 6.193 -16.199 17.846 1.00 59.16 119 ASP A CA 1
ATOM 956 C C . ASP A 1 119 ? 7.253 -17.318 17.926 1.00 59.16 119 ASP A C 1
ATOM 958 O O . ASP A 1 119 ? 8.422 -17.061 18.222 1.00 59.16 119 ASP A O 1
ATOM 962 N N . ARG A 1 120 ? 6.869 -18.578 17.663 1.00 50.19 120 ARG A N 1
ATOM 963 C CA . ARG A 1 120 ? 7.759 -19.751 17.560 1.00 50.19 120 ARG A CA 1
ATOM 964 C C . ARG A 1 120 ? 7.229 -20.740 16.523 1.00 50.19 120 ARG A C 1
ATOM 966 O O . ARG A 1 120 ? 6.021 -20.884 16.387 1.00 50.19 120 ARG A O 1
ATOM 973 N N . HIS A 1 121 ? 8.154 -21.413 15.826 1.00 47.22 121 HIS A N 1
ATOM 974 C CA . HIS A 1 121 ? 7.957 -22.424 14.772 1.00 47.22 121 HIS A CA 1
ATOM 975 C C . HIS A 1 121 ? 6.508 -22.917 14.584 1.00 47.22 121 HIS A C 1
ATOM 977 O O . HIS A 1 121 ? 6.042 -23.812 15.284 1.00 47.22 121 HIS A O 1
ATOM 983 N N . GLY A 1 122 ? 5.825 -22.345 13.592 1.00 59.91 122 GLY A N 1
ATOM 984 C CA . GLY A 1 122 ? 4.473 -22.705 13.175 1.00 59.91 122 GLY A CA 1
ATOM 985 C C . GLY A 1 122 ? 4.164 -22.126 11.793 1.00 59.91 122 GLY A C 1
ATOM 986 O O . GLY A 1 122 ? 4.911 -21.286 11.288 1.00 59.91 122 GLY A O 1
ATOM 987 N N . ALA A 1 123 ? 3.079 -22.579 11.164 1.00 68.50 123 ALA A N 1
ATOM 988 C CA . ALA A 1 123 ? 2.585 -21.961 9.936 1.00 68.50 123 ALA A CA 1
ATOM 989 C C . ALA A 1 123 ? 1.916 -20.615 10.256 1.00 68.50 123 ALA A C 1
ATOM 991 O O . ALA A 1 123 ? 1.272 -20.479 11.297 1.00 68.50 123 ALA A O 1
ATOM 992 N N . ALA A 1 124 ? 2.045 -19.635 9.359 1.00 77.12 124 ALA A N 1
ATOM 993 C CA . ALA A 1 124 ? 1.312 -18.380 9.477 1.00 77.12 124 ALA A CA 1
ATOM 994 C C . ALA A 1 124 ? -0.200 -18.656 9.517 1.00 77.12 124 ALA A C 1
ATOM 996 O O . ALA A 1 124 ? -0.728 -19.388 8.675 1.00 77.12 124 ALA A O 1
ATOM 997 N N . MET A 1 125 ? -0.891 -18.073 10.495 1.00 82.31 125 MET A N 1
ATOM 998 C CA . MET A 1 125 ? -2.342 -18.189 10.619 1.00 82.31 125 MET A CA 1
ATOM 999 C C . MET A 1 125 ? -3.010 -17.017 9.911 1.00 82.31 125 MET A C 1
ATOM 1001 O O . MET A 1 125 ? -2.544 -15.885 10.001 1.00 82.31 125 MET A O 1
ATOM 1005 N N . TYR A 1 126 ? -4.119 -17.267 9.223 1.00 84.06 126 TYR A N 1
ATOM 1006 C CA . TYR A 1 126 ? -4.925 -16.203 8.638 1.00 84.06 126 TYR A CA 1
ATOM 1007 C C . TYR A 1 126 ? -6.394 -16.595 8.591 1.00 84.06 126 TYR A C 1
ATOM 1009 O O . TYR A 1 126 ? -6.744 -17.775 8.628 1.00 84.06 126 TYR A O 1
ATOM 1017 N N . HIS A 1 127 ? -7.249 -15.585 8.484 1.00 82.06 127 HIS A N 1
ATOM 1018 C CA . HIS A 1 127 ? -8.668 -15.760 8.221 1.00 82.06 127 HIS A CA 1
ATOM 1019 C C . HIS A 1 127 ? -9.002 -15.111 6.879 1.00 82.06 127 HIS A C 1
ATOM 1021 O O . HIS A 1 127 ? -8.605 -13.976 6.623 1.00 82.06 127 HIS A O 1
ATOM 1027 N N . GLU A 1 128 ? -9.732 -15.808 6.008 1.00 80.19 128 GLU A N 1
ATOM 1028 C CA . GLU A 1 128 ? -9.955 -15.369 4.620 1.00 80.19 128 GLU A CA 1
ATOM 1029 C C . GLU A 1 128 ? -10.679 -14.015 4.504 1.00 80.19 128 GLU A C 1
ATOM 1031 O O . GLU A 1 128 ? -10.443 -13.251 3.562 1.00 80.19 128 GLU A O 1
ATOM 1036 N N . PHE A 1 129 ? -11.517 -13.699 5.497 1.00 81.44 129 PHE A N 1
ATOM 1037 C CA . PHE A 1 129 ? -12.283 -12.455 5.564 1.00 81.44 129 PHE A CA 1
ATOM 1038 C C . PHE A 1 129 ? -11.546 -11.308 6.267 1.00 81.44 129 PHE A C 1
ATOM 1040 O O . PHE A 1 129 ? -12.027 -10.179 6.232 1.00 81.44 129 PHE A O 1
ATOM 1047 N N . VAL A 1 130 ? -10.385 -11.563 6.880 1.00 83.69 130 VAL A N 1
ATOM 1048 C CA . VAL A 1 130 ? -9.574 -10.514 7.513 1.00 83.69 130 VAL A CA 1
ATOM 1049 C C . VAL A 1 130 ? -8.445 -10.147 6.565 1.00 83.69 130 VAL A C 1
ATOM 1051 O O . VAL A 1 130 ? -7.527 -10.928 6.312 1.00 83.69 130 VAL A O 1
ATOM 1054 N N . ARG A 1 131 ? -8.535 -8.944 6.002 1.00 89.50 131 ARG A N 1
ATOM 1055 C CA . ARG A 1 131 ? -7.610 -8.455 4.982 1.00 89.50 131 ARG A CA 1
ATOM 1056 C C . ARG A 1 131 ? -7.024 -7.118 5.401 1.00 89.50 131 ARG A C 1
ATOM 1058 O O . ARG A 1 131 ? -7.691 -6.314 6.043 1.00 89.50 131 ARG A O 1
ATOM 1065 N N . VAL A 1 132 ? -5.793 -6.867 4.985 1.00 89.75 132 VAL A N 1
ATOM 1066 C CA . VAL A 1 132 ? -5.102 -5.588 5.159 1.00 89.75 132 VAL A CA 1
ATOM 1067 C C . VAL A 1 132 ? -4.819 -4.974 3.800 1.00 89.75 132 VAL A C 1
ATOM 1069 O O . VAL A 1 132 ? -4.568 -5.697 2.836 1.00 89.75 132 VAL A O 1
ATOM 1072 N N . LEU A 1 133 ? -4.834 -3.640 3.709 1.00 92.19 133 LEU A N 1
ATOM 1073 C CA . LEU A 1 133 ? -4.320 -2.945 2.525 1.00 92.19 133 LEU A CA 1
ATOM 1074 C C . LEU A 1 133 ? -2.922 -3.454 2.220 1.00 92.19 133 LEU A C 1
ATOM 1076 O O . LEU A 1 133 ? -2.129 -3.537 3.145 1.00 92.19 133 LEU A O 1
ATOM 1080 N N . ASN A 1 134 ? -2.610 -3.770 0.969 1.00 94.31 134 ASN A N 1
ATOM 1081 C CA . ASN A 1 134 ? -1.251 -4.145 0.583 1.00 94.31 134 ASN A CA 1
ATOM 1082 C C . ASN A 1 134 ? -0.328 -2.909 0.526 1.00 94.31 134 ASN A C 1
ATOM 1084 O O . ASN A 1 134 ? -0.823 -1.776 0.552 1.00 94.31 134 ASN A O 1
ATOM 1088 N N . PRO A 1 135 ? 1.005 -3.074 0.431 1.00 94.88 135 PRO A N 1
ATOM 1089 C CA . PRO A 1 135 ? 1.932 -1.942 0.472 1.00 94.88 135 PRO A CA 1
ATOM 1090 C C . PRO A 1 135 ? 1.670 -0.876 -0.601 1.00 94.88 135 PRO A C 1
ATOM 1092 O O . PRO A 1 135 ? 1.830 0.316 -0.338 1.00 94.88 135 PRO A O 1
ATOM 1095 N N . LEU A 1 136 ? 1.209 -1.278 -1.791 1.00 96.81 136 LEU A N 1
ATOM 1096 C CA . LEU A 1 136 ? 0.889 -0.351 -2.883 1.00 96.81 136 LEU A CA 1
ATOM 1097 C C . LEU A 1 136 ? -0.332 0.501 -2.530 1.00 96.81 136 LEU A C 1
ATOM 1099 O O . LEU A 1 136 ? -0.298 1.727 -2.643 1.00 96.81 136 LEU A O 1
ATOM 1103 N N . ALA A 1 137 ? -1.395 -0.140 -2.043 1.00 95.19 137 ALA A N 1
ATOM 1104 C CA . ALA A 1 137 ? -2.593 0.544 -1.587 1.00 95.19 137 ALA A CA 1
ATOM 1105 C C . ALA A 1 137 ? -2.306 1.446 -0.373 1.00 95.19 137 ALA A C 1
ATOM 1107 O O . ALA A 1 137 ? -2.840 2.555 -0.291 1.00 95.19 137 ALA A O 1
ATOM 1108 N N . CYS A 1 138 ? -1.404 1.035 0.526 1.00 93.31 138 CYS A N 1
ATOM 1109 C CA . CYS A 1 138 ? -0.913 1.898 1.597 1.00 93.31 138 CYS A CA 1
ATOM 1110 C C . CYS A 1 138 ? -0.252 3.167 1.036 1.00 93.31 138 CYS A C 1
ATOM 1112 O O . CYS A 1 138 ? -0.616 4.257 1.467 1.00 93.31 138 CYS A O 1
ATOM 1114 N N . ILE A 1 139 ? 0.649 3.066 0.050 1.00 95.44 139 ILE A N 1
ATOM 1115 C CA . ILE A 1 139 ? 1.265 4.249 -0.584 1.00 95.44 139 ILE A CA 1
ATOM 1116 C C . ILE A 1 139 ? 0.195 5.161 -1.201 1.00 95.44 139 ILE A C 1
ATOM 1118 O O . ILE A 1 139 ? 0.221 6.369 -0.967 1.00 95.44 139 ILE A O 1
ATOM 1122 N N . ARG A 1 140 ? -0.777 4.606 -1.941 1.00 95.44 140 ARG A N 1
ATOM 1123 C CA . ARG A 1 140 ? -1.885 5.382 -2.536 1.00 95.44 140 ARG A CA 1
ATOM 1124 C C . ARG A 1 140 ? -2.691 6.142 -1.476 1.00 95.44 140 ARG A C 1
ATOM 1126 O O . ARG A 1 140 ? -2.974 7.328 -1.660 1.00 95.44 140 ARG A O 1
ATOM 1133 N N . SER A 1 141 ? -3.022 5.484 -0.363 1.00 91.75 141 SER A N 1
ATOM 1134 C CA . SER A 1 141 ? -3.738 6.100 0.763 1.00 91.75 141 SER A CA 1
ATOM 1135 C C . SER A 1 141 ? -2.948 7.266 1.363 1.00 91.75 141 SER A C 1
ATOM 1137 O O . SER A 1 141 ? -3.476 8.368 1.511 1.00 91.75 141 SER A O 1
ATOM 1139 N N . ARG A 1 142 ? -1.650 7.063 1.620 1.00 91.62 142 ARG A N 1
ATOM 1140 C CA . ARG A 1 142 ? -0.761 8.085 2.197 1.00 91.62 142 ARG A CA 1
ATOM 1141 C C . ARG A 1 142 ? -0.562 9.286 1.270 1.00 91.62 142 ARG A C 1
ATOM 1143 O O . ARG A 1 142 ? -0.661 10.422 1.720 1.00 91.62 142 ARG A O 1
ATOM 1150 N N . LEU A 1 143 ? -0.379 9.061 -0.033 1.00 93.81 143 LEU A N 1
ATOM 1151 C CA . LEU A 1 143 ? -0.328 10.143 -1.028 1.00 93.81 143 LEU A CA 1
ATOM 1152 C C . LEU A 1 143 ? -1.619 10.972 -1.043 1.00 93.81 143 LEU A C 1
ATOM 1154 O O . LEU A 1 143 ? -1.581 12.194 -1.189 1.00 93.81 143 LEU A O 1
ATOM 1158 N N . SER A 1 144 ? -2.764 10.316 -0.864 1.00 92.06 144 SER A N 1
ATOM 1159 C CA . SER A 1 144 ? -4.064 10.985 -0.831 1.00 92.06 144 SER A CA 1
ATOM 1160 C C . SER A 1 144 ? -4.255 11.780 0.463 1.00 92.06 144 SER A C 1
ATOM 1162 O O . SER A 1 144 ? -4.637 12.946 0.406 1.00 92.06 144 SER A O 1
ATOM 1164 N N . ASN A 1 145 ? -3.890 11.214 1.618 1.00 88.81 145 ASN A N 1
ATOM 1165 C CA . ASN A 1 145 ? -3.884 11.928 2.902 1.00 88.81 145 ASN A CA 1
ATOM 1166 C C . ASN A 1 145 ? -2.986 13.169 2.879 1.00 88.81 145 ASN A C 1
ATOM 1168 O O . ASN A 1 145 ? -3.350 14.204 3.431 1.00 88.81 145 ASN A O 1
ATOM 1172 N N . ALA A 1 146 ? -1.826 13.084 2.228 1.00 88.88 146 ALA A N 1
ATOM 1173 C CA . ALA A 1 146 ? -0.865 14.178 2.194 1.00 88.88 146 ALA A CA 1
ATOM 1174 C C . ALA A 1 146 ? -1.275 15.340 1.268 1.00 88.88 146 ALA A C 1
ATOM 1176 O O . ALA A 1 146 ? -0.734 16.444 1.368 1.00 88.88 146 ALA A O 1
ATOM 1177 N N . THR A 1 147 ? -2.219 15.100 0.352 1.00 85.94 147 THR A N 1
ATOM 1178 C CA . THR A 1 147 ? -2.625 16.066 -0.682 1.00 85.94 147 THR A CA 1
ATOM 1179 C C . THR A 1 147 ? -3.986 16.711 -0.432 1.00 85.94 147 THR A C 1
ATOM 1181 O O . THR A 1 147 ? -4.356 17.636 -1.158 1.00 85.94 147 THR A O 1
ATOM 1184 N N . VAL A 1 148 ? -4.705 16.309 0.622 1.00 80.88 148 VAL A N 1
ATOM 1185 C CA . VAL A 1 148 ? -5.940 16.982 1.052 1.00 80.88 148 VAL A CA 1
ATOM 1186 C C . VAL A 1 148 ? -5.644 18.228 1.918 1.00 80.88 148 VAL A C 1
ATOM 1188 O O . VAL A 1 148 ? -4.705 18.211 2.716 1.00 80.88 148 VAL A O 1
ATOM 1191 N N . PRO A 1 149 ? -6.413 19.335 1.792 1.00 64.31 149 PRO A N 1
ATOM 1192 C CA . PRO A 1 149 ? -6.121 20.613 2.465 1.00 64.31 149 PRO A CA 1
ATOM 1193 C C . PRO A 1 149 ? -6.121 20.578 4.001 1.00 64.31 149 PRO A C 1
ATOM 1195 O O . PRO A 1 149 ? -5.383 21.340 4.613 1.00 64.31 149 PRO A O 1
ATOM 1198 N N . MET A 1 150 ? -6.917 19.696 4.611 1.00 63.47 150 MET A N 1
ATOM 1199 C CA . MET A 1 150 ? -6.968 19.455 6.065 1.00 63.47 150 MET A CA 1
ATOM 1200 C C . MET A 1 150 ? -6.300 18.121 6.444 1.00 63.47 150 MET A C 1
ATOM 1202 O O . MET A 1 150 ? -6.697 17.460 7.398 1.00 63.47 150 MET A O 1
ATOM 1206 N N . GLY A 1 151 ? -5.341 17.676 5.629 1.00 59.94 151 GLY A N 1
ATOM 1207 C CA . GLY A 1 151 ? -4.679 16.386 5.782 1.00 59.94 151 GLY A CA 1
ATOM 1208 C C . GLY A 1 151 ? -3.805 16.266 7.024 1.00 59.94 151 GLY A C 1
ATOM 1209 O O . GLY A 1 151 ? -3.444 17.255 7.662 1.00 59.94 151 GLY A O 1
ATOM 1210 N N . LYS A 1 152 ? -3.433 15.018 7.327 1.00 68.25 152 LYS A N 1
ATOM 1211 C CA . LYS A 1 152 ? -2.418 14.672 8.334 1.00 68.25 152 LYS A CA 1
ATOM 1212 C C . LYS A 1 152 ? -1.096 15.393 8.018 1.00 68.25 152 LYS A C 1
ATOM 1214 O O . LYS A 1 152 ? -0.865 15.796 6.876 1.00 68.25 152 LYS A O 1
ATOM 1219 N N . ASP A 1 153 ? -0.231 15.545 9.023 1.00 82.81 153 ASP A N 1
ATOM 1220 C CA . ASP A 1 153 ? 1.070 16.203 8.861 1.00 82.81 153 ASP A CA 1
ATOM 1221 C C . ASP A 1 153 ? 1.828 15.669 7.631 1.00 82.81 153 ASP A C 1
ATOM 1223 O O . ASP A 1 153 ? 2.126 14.477 7.515 1.00 82.81 153 ASP A O 1
ATOM 1227 N N . ARG A 1 154 ? 2.128 16.577 6.698 1.00 87.31 154 ARG A N 1
ATOM 1228 C CA . ARG A 1 154 ? 2.726 16.256 5.398 1.00 87.31 154 ARG A CA 1
ATOM 1229 C C . ARG A 1 154 ? 4.114 15.649 5.534 1.00 87.31 154 ARG A C 1
ATOM 1231 O O . ARG A 1 154 ? 4.468 14.798 4.721 1.00 87.31 154 ARG A O 1
ATOM 1238 N N . LEU A 1 155 ? 4.889 16.071 6.535 1.00 88.50 155 LEU A N 1
ATOM 1239 C CA . LEU A 1 155 ? 6.219 15.516 6.785 1.00 88.50 155 LEU A CA 1
ATOM 1240 C C . LEU A 1 155 ? 6.111 14.079 7.296 1.00 88.50 155 LEU A C 1
ATOM 1242 O O . LEU A 1 155 ? 6.744 13.186 6.737 1.00 88.50 155 LEU A O 1
ATOM 1246 N N . THR A 1 156 ? 5.226 13.834 8.261 1.00 86.75 156 THR A N 1
ATOM 1247 C CA . THR A 1 156 ? 4.912 12.482 8.736 1.00 86.75 156 THR A CA 1
ATOM 1248 C C . THR A 1 156 ? 4.435 11.569 7.598 1.00 86.75 156 THR A C 1
ATOM 1250 O O . THR A 1 156 ? 4.905 10.438 7.467 1.00 86.75 156 THR A O 1
ATOM 1253 N N . GLU A 1 157 ? 3.527 12.032 6.732 1.00 89.62 157 GLU A N 1
ATOM 1254 C CA . GLU A 1 157 ? 3.065 11.218 5.599 1.00 89.62 157 GLU A CA 1
ATOM 1255 C C . GLU A 1 157 ? 4.179 10.980 4.564 1.00 89.62 157 GLU A C 1
ATOM 1257 O O . GLU A 1 157 ? 4.256 9.883 4.008 1.00 89.62 157 GLU A O 1
ATOM 1262 N N . ALA A 1 158 ? 5.083 11.944 4.349 1.00 91.94 158 ALA A N 1
ATOM 1263 C CA . ALA A 1 158 ? 6.265 11.752 3.513 1.00 91.94 158 ALA A CA 1
ATOM 1264 C C . ALA A 1 158 ? 7.175 10.640 4.058 1.00 91.94 158 ALA A C 1
ATOM 1266 O O . ALA A 1 158 ? 7.537 9.739 3.299 1.00 91.94 158 ALA A O 1
ATOM 1267 N N . GLU A 1 159 ? 7.485 10.643 5.360 1.00 89.62 159 GLU A N 1
ATOM 1268 C CA . GLU A 1 159 ? 8.280 9.573 5.984 1.00 89.62 159 GLU A CA 1
ATOM 1269 C C . GLU A 1 159 ? 7.592 8.212 5.867 1.00 89.62 159 GLU A C 1
ATOM 1271 O O . GLU A 1 159 ? 8.204 7.232 5.440 1.00 89.62 159 GLU A O 1
ATOM 1276 N N . ARG A 1 160 ? 6.285 8.147 6.143 1.00 89.81 160 ARG A N 1
ATOM 1277 C CA . ARG A 1 160 ? 5.499 6.911 5.999 1.00 89.81 160 ARG A CA 1
ATOM 1278 C C . ARG A 1 160 ? 5.554 6.350 4.581 1.00 89.81 160 ARG A C 1
ATOM 1280 O O . ARG A 1 160 ? 5.654 5.136 4.412 1.00 89.81 160 ARG A O 1
ATOM 1287 N N . ILE A 1 161 ? 5.508 7.209 3.562 1.00 93.06 161 ILE A N 1
ATOM 1288 C CA . ILE A 1 161 ? 5.643 6.785 2.163 1.00 93.06 161 ILE A CA 1
ATOM 1289 C C . ILE A 1 161 ? 7.057 6.265 1.880 1.00 93.06 161 ILE A C 1
ATOM 1291 O O . ILE A 1 161 ? 7.186 5.227 1.233 1.00 93.06 161 ILE A O 1
ATOM 1295 N N . ARG A 1 162 ? 8.110 6.937 2.370 1.00 92.31 162 ARG A N 1
ATOM 1296 C CA . ARG A 1 162 ? 9.496 6.472 2.182 1.00 92.31 162 ARG A CA 1
ATOM 1297 C C . ARG A 1 162 ? 9.723 5.113 2.826 1.00 92.31 162 ARG A C 1
ATOM 1299 O O . ARG A 1 162 ? 10.274 4.225 2.183 1.00 92.31 162 ARG A O 1
ATOM 1306 N N . VAL A 1 163 ? 9.222 4.915 4.043 1.00 90.81 163 VAL A N 1
ATOM 1307 C CA . VAL A 1 163 ? 9.310 3.622 4.728 1.00 90.81 163 VAL A CA 1
ATOM 1308 C C . VAL A 1 163 ? 8.581 2.537 3.947 1.00 90.81 163 VAL A C 1
ATOM 1310 O O . VAL A 1 163 ? 9.101 1.435 3.836 1.00 90.81 163 VAL A O 1
ATOM 1313 N N . LEU A 1 164 ? 7.440 2.834 3.322 1.00 92.88 164 LEU A N 1
ATOM 1314 C CA . LEU A 1 164 ? 6.711 1.867 2.494 1.00 92.88 164 LEU A CA 1
ATOM 1315 C C . LEU A 1 164 ? 7.413 1.489 1.178 1.00 92.88 164 LEU A C 1
ATOM 1317 O O . LEU A 1 164 ? 6.980 0.527 0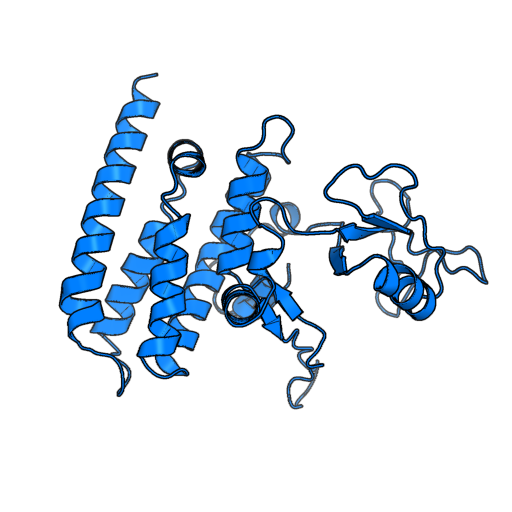.544 1.00 92.88 164 LEU A O 1
ATOM 1321 N N . ALA A 1 165 ? 8.482 2.179 0.765 1.00 93.94 165 ALA A N 1
ATOM 1322 C CA . ALA A 1 165 ? 9.163 1.887 -0.496 1.00 93.94 165 ALA A CA 1
ATOM 1323 C C . ALA A 1 165 ? 9.749 0.466 -0.540 1.00 93.94 165 ALA A C 1
ATOM 1325 O O . ALA A 1 165 ? 9.553 -0.245 -1.526 1.00 93.94 165 ALA A O 1
ATOM 1326 N N . LEU A 1 166 ? 10.406 0.030 0.540 1.00 93.12 166 LEU A N 1
ATOM 1327 C CA . LEU A 1 166 ? 10.986 -1.311 0.628 1.00 93.12 166 LEU A CA 1
ATOM 1328 C C . LEU A 1 166 ? 9.906 -2.418 0.663 1.00 93.12 166 LEU A C 1
ATOM 1330 O O . LEU A 1 166 ? 10.012 -3.362 -0.122 1.00 93.12 166 LEU A O 1
ATOM 1334 N N . PRO A 1 167 ? 8.834 -2.313 1.474 1.00 94.75 167 PRO A N 1
ATOM 1335 C CA . PRO A 1 167 ? 7.691 -3.212 1.395 1.00 94.75 167 PRO A CA 1
ATOM 1336 C C . PRO A 1 167 ? 7.045 -3.258 0.014 1.00 94.75 167 PRO A C 1
ATOM 1338 O O . PRO A 1 167 ? 6.706 -4.333 -0.459 1.00 94.75 167 PRO A O 1
ATOM 1341 N N . ALA A 1 168 ? 6.880 -2.113 -0.654 1.00 97.06 168 ALA A N 1
ATOM 1342 C CA . ALA A 1 168 ? 6.291 -2.059 -1.988 1.00 97.06 168 ALA A CA 1
ATOM 1343 C C . ALA A 1 168 ? 7.161 -2.756 -3.040 1.00 97.06 168 ALA A C 1
ATOM 1345 O O . ALA A 1 168 ? 6.626 -3.491 -3.869 1.00 97.06 168 ALA A O 1
ATOM 1346 N N . PHE A 1 169 ? 8.482 -2.566 -2.982 1.00 97.31 169 PHE A N 1
ATOM 1347 C CA . PHE A 1 169 ? 9.434 -3.286 -3.826 1.00 97.31 169 PHE A CA 1
ATOM 1348 C C . PHE A 1 169 ? 9.327 -4.803 -3.624 1.00 97.31 169 PHE A C 1
ATOM 1350 O O . PHE A 1 169 ? 9.051 -5.523 -4.583 1.00 97.31 169 PHE A O 1
ATOM 1357 N N . ASN A 1 170 ? 9.476 -5.279 -2.382 1.00 95.44 170 ASN A N 1
ATOM 1358 C CA . ASN A 1 170 ? 9.460 -6.714 -2.083 1.00 95.44 170 ASN A CA 1
ATOM 1359 C C . ASN A 1 170 ? 8.109 -7.349 -2.407 1.00 95.44 170 ASN A C 1
ATOM 1361 O O . ASN A 1 170 ? 8.062 -8.436 -2.971 1.00 95.44 170 ASN A O 1
ATOM 1365 N N . PHE A 1 171 ? 7.012 -6.645 -2.136 1.00 96.06 171 PHE A N 1
ATOM 1366 C CA . PHE A 1 171 ? 5.677 -7.091 -2.505 1.00 96.06 171 PHE A CA 1
ATOM 1367 C C . PHE A 1 171 ? 5.524 -7.266 -4.020 1.00 96.06 171 PHE A C 1
ATOM 1369 O O . PHE A 1 171 ? 5.025 -8.292 -4.476 1.00 96.06 171 PHE A O 1
ATOM 1376 N N . LEU A 1 172 ? 5.959 -6.288 -4.825 1.00 96.81 172 LEU A N 1
ATOM 1377 C CA . LEU A 1 172 ? 5.904 -6.400 -6.286 1.00 96.81 172 LEU A CA 1
ATOM 1378 C C . LEU A 1 172 ? 6.769 -7.553 -6.800 1.00 96.81 172 LEU A C 1
ATOM 1380 O O . LEU A 1 172 ? 6.316 -8.303 -7.667 1.00 96.81 172 LEU A O 1
ATOM 1384 N N . LEU A 1 173 ? 7.980 -7.701 -6.257 1.00 95.19 173 LEU A N 1
ATOM 1385 C CA . LEU A 1 173 ? 8.894 -8.787 -6.596 1.00 95.19 173 LEU A CA 1
ATOM 1386 C C . LEU A 1 173 ? 8.272 -10.153 -6.277 1.00 95.19 173 LEU A C 1
ATOM 1388 O O . LEU A 1 173 ? 8.199 -11.010 -7.155 1.00 95.19 173 LEU A O 1
ATOM 1392 N N . GLU A 1 174 ? 7.724 -10.316 -5.072 1.00 93.31 174 GLU A N 1
ATOM 1393 C CA . GLU A 1 174 ? 7.032 -11.530 -4.642 1.00 93.31 174 GLU A CA 1
ATOM 1394 C C . GLU A 1 174 ? 5.863 -11.854 -5.575 1.00 93.31 174 GLU A C 1
ATOM 1396 O O . GLU A 1 174 ? 5.745 -12.985 -6.049 1.00 93.31 174 GLU A O 1
ATOM 1401 N N . LYS A 1 175 ? 5.013 -10.874 -5.918 1.00 94.38 175 LYS A N 1
ATOM 1402 C CA . LYS A 1 175 ? 3.902 -11.113 -6.855 1.00 94.38 175 LYS A CA 1
ATOM 1403 C C . LYS A 1 175 ? 4.401 -11.539 -8.232 1.00 94.38 175 LYS A C 1
ATOM 1405 O O . LYS A 1 175 ? 3.793 -12.422 -8.829 1.00 94.38 175 LYS A O 1
ATOM 1410 N N . LEU A 1 176 ? 5.486 -10.954 -8.737 1.00 93.06 176 LEU A N 1
ATOM 1411 C CA . LEU A 1 176 ? 6.098 -11.337 -10.016 1.00 93.06 176 LEU A CA 1
ATOM 1412 C C . LEU A 1 176 ? 6.705 -12.740 -10.003 1.00 93.06 176 LEU A C 1
ATOM 1414 O O . LEU A 1 176 ? 6.627 -13.422 -11.021 1.00 93.06 176 LEU A O 1
ATOM 1418 N N . GLN A 1 177 ? 7.253 -13.177 -8.872 1.00 89.94 177 GLN A N 1
ATOM 1419 C CA . GLN A 1 177 ? 7.857 -14.502 -8.721 1.00 89.94 177 GLN A CA 1
ATOM 1420 C C . GLN A 1 177 ? 6.826 -15.607 -8.451 1.00 89.94 177 GLN A C 1
ATOM 1422 O O . GLN A 1 177 ? 7.032 -16.748 -8.853 1.00 89.94 177 GLN A O 1
ATOM 1427 N N . THR A 1 178 ? 5.717 -15.283 -7.783 1.00 90.75 178 THR A N 1
ATOM 1428 C CA . THR A 1 178 ? 4.762 -16.287 -7.276 1.00 90.75 178 THR A CA 1
ATOM 1429 C C . THR A 1 178 ? 3.478 -16.405 -8.093 1.00 90.75 178 THR A C 1
ATOM 1431 O O . THR A 1 178 ? 2.836 -17.455 -8.068 1.00 90.75 178 THR A O 1
ATOM 1434 N N . LEU A 1 179 ? 3.073 -15.359 -8.821 1.00 91.62 179 LEU A N 1
ATOM 1435 C CA . LEU A 1 179 ? 1.841 -15.373 -9.611 1.00 91.62 179 LEU A CA 1
ATOM 1436 C C . LEU A 1 179 ? 2.118 -15.540 -11.111 1.00 91.62 179 LEU A C 1
ATOM 1438 O O . LEU A 1 179 ? 3.127 -15.052 -11.622 1.00 91.62 179 LEU A O 1
ATOM 1442 N N . PRO A 1 180 ? 1.165 -16.119 -11.871 1.00 91.94 180 PRO A N 1
ATOM 1443 C CA . PRO A 1 180 ? 1.227 -16.125 -13.327 1.00 91.94 180 PRO A CA 1
ATOM 1444 C C . PRO A 1 180 ? 1.438 -14.718 -13.898 1.00 91.94 180 PRO A C 1
ATOM 1446 O O . PRO A 1 180 ? 0.772 -13.772 -13.470 1.00 91.94 180 PRO A O 1
ATOM 1449 N N . PHE A 1 181 ? 2.281 -14.598 -14.929 1.00 91.56 181 PHE A N 1
ATOM 1450 C CA . PHE A 1 181 ? 2.711 -13.322 -15.524 1.00 91.56 181 PHE A CA 1
ATOM 1451 C C . PHE A 1 181 ? 1.583 -12.301 -15.746 1.00 91.56 181 PHE A C 1
ATOM 1453 O O . PHE A 1 181 ? 1.722 -11.121 -15.438 1.00 91.56 181 PHE A O 1
ATOM 1460 N N . ARG A 1 182 ? 0.431 -12.740 -16.272 1.00 91.50 182 ARG A N 1
ATOM 1461 C CA . ARG A 1 182 ? -0.707 -11.839 -16.531 1.00 91.50 182 ARG A CA 1
ATOM 1462 C C . ARG A 1 182 ? -1.303 -11.248 -15.255 1.00 91.50 182 ARG A C 1
ATOM 1464 O O . ARG A 1 182 ? -1.802 -10.131 -15.302 1.00 91.50 182 ARG A O 1
ATOM 1471 N N . LEU A 1 183 ? -1.301 -11.995 -14.153 1.00 92.50 183 LEU A N 1
ATOM 1472 C CA . LEU A 1 183 ? -1.827 -11.544 -12.867 1.00 92.50 183 LEU A CA 1
ATOM 1473 C C . LEU A 1 183 ? -0.808 -10.674 -12.138 1.00 92.50 183 LEU A C 1
ATOM 1475 O O . LEU A 1 183 ? -1.166 -9.590 -11.687 1.00 92.50 183 LEU A O 1
ATOM 1479 N N . SER A 1 184 ? 0.455 -11.098 -12.085 1.00 92.75 184 SER A N 1
ATOM 1480 C CA . SER A 1 184 ? 1.517 -10.324 -11.439 1.00 92.75 184 SER A CA 1
ATOM 1481 C C . SER A 1 184 ? 1.733 -8.965 -12.100 1.00 92.75 184 SER A C 1
ATOM 1483 O O . SER A 1 184 ? 1.805 -7.944 -11.415 1.00 92.75 184 SER A O 1
ATOM 1485 N N . ARG A 1 185 ? 1.702 -8.917 -13.438 1.00 94.06 185 ARG A N 1
ATOM 1486 C CA . ARG A 1 185 ? 1.766 -7.671 -14.211 1.00 94.06 185 ARG A CA 1
ATOM 1487 C C . ARG A 1 185 ? 0.714 -6.646 -13.780 1.00 94.06 185 ARG A C 1
ATOM 1489 O O . ARG A 1 185 ? 1.027 -5.457 -13.752 1.00 94.06 185 ARG A O 1
ATOM 1496 N N . LYS A 1 186 ? -0.504 -7.077 -13.415 1.00 95.81 186 LYS A N 1
ATOM 1497 C CA . LYS A 1 186 ? -1.565 -6.150 -12.985 1.00 95.81 186 LYS A CA 1
ATOM 1498 C C . LYS A 1 186 ? -1.127 -5.309 -11.784 1.00 95.81 186 LYS A C 1
ATOM 1500 O O . LYS A 1 186 ? -1.507 -4.148 -11.725 1.00 95.81 186 LYS A O 1
ATOM 1505 N N . TYR A 1 187 ? -0.322 -5.846 -10.865 1.00 97.25 187 TYR A N 1
ATOM 1506 C CA . TYR A 1 187 ? 0.168 -5.096 -9.703 1.00 97.25 187 TYR A CA 1
ATOM 1507 C C . TYR A 1 187 ? 1.181 -4.016 -10.093 1.00 97.25 187 TYR A C 1
ATOM 1509 O O . TYR A 1 187 ? 1.098 -2.893 -9.596 1.00 97.25 187 TYR A O 1
ATOM 1517 N N . VAL A 1 188 ? 2.094 -4.322 -11.020 1.00 96.56 188 VAL A N 1
ATOM 1518 C CA . VAL A 1 188 ? 3.075 -3.351 -11.533 1.00 96.56 188 VAL A CA 1
ATOM 1519 C C . VAL A 1 188 ? 2.371 -2.233 -12.303 1.00 96.56 188 VAL A C 1
ATOM 1521 O O . VAL A 1 188 ? 2.606 -1.053 -12.042 1.00 96.56 188 VAL A O 1
ATOM 1524 N N . ASP A 1 189 ? 1.462 -2.594 -13.212 1.00 96.25 189 ASP A N 1
ATOM 1525 C CA . ASP A 1 189 ? 0.676 -1.626 -13.982 1.00 96.25 189 ASP A CA 1
ATOM 1526 C C . ASP A 1 189 ? -0.228 -0.787 -13.065 1.00 96.25 189 ASP A C 1
ATOM 1528 O O . ASP A 1 189 ? -0.326 0.429 -13.239 1.00 96.25 189 ASP A O 1
ATOM 1532 N N . TYR A 1 190 ? -0.831 -1.403 -12.043 1.00 96.56 190 TYR A N 1
ATOM 1533 C CA . TYR A 1 190 ? -1.619 -0.698 -11.038 1.00 96.56 190 TYR A CA 1
ATOM 1534 C C . TYR A 1 190 ? -0.778 0.322 -10.269 1.00 96.56 190 TYR A C 1
ATOM 1536 O O . TYR A 1 190 ? -1.176 1.484 -10.185 1.00 96.56 190 TYR A O 1
ATOM 1544 N N . PHE A 1 191 ? 0.402 -0.067 -9.779 1.00 97.81 191 PHE A N 1
ATOM 1545 C CA . PHE A 1 191 ? 1.309 0.846 -9.085 1.00 97.81 191 PHE A CA 1
ATOM 1546 C C . PHE A 1 191 ? 1.661 2.054 -9.959 1.00 97.81 191 PHE A C 1
ATOM 1548 O O . PHE A 1 191 ? 1.437 3.204 -9.576 1.00 97.81 191 PHE A O 1
ATOM 1555 N N . LEU A 1 192 ? 2.108 1.793 -11.188 1.00 96.75 192 LEU A N 1
ATOM 1556 C CA . LEU A 1 192 ? 2.457 2.826 -12.163 1.00 96.75 192 LEU A CA 1
ATOM 1557 C C . LEU A 1 192 ? 1.277 3.754 -12.495 1.00 96.75 192 LEU A C 1
ATOM 1559 O O . LEU A 1 192 ? 1.482 4.949 -12.714 1.00 96.75 192 LEU A O 1
ATOM 1563 N N . SER A 1 193 ? 0.046 3.230 -12.500 1.00 94.69 193 SER A N 1
ATOM 1564 C CA . SER A 1 193 ? -1.157 4.004 -12.825 1.00 94.69 193 SER A CA 1
ATOM 1565 C C . SER A 1 193 ? -1.473 5.105 -11.810 1.00 94.69 193 SER A C 1
ATOM 1567 O O . SER A 1 193 ? -2.038 6.134 -12.193 1.00 94.69 193 SER A O 1
ATOM 1569 N N . PHE A 1 194 ? -1.115 4.919 -10.532 1.00 95.06 194 PHE A N 1
ATOM 1570 C CA . PHE A 1 194 ? -1.443 5.896 -9.497 1.00 95.06 194 PHE A CA 1
ATOM 1571 C C . PHE A 1 194 ? -0.256 6.748 -9.063 1.00 95.06 194 PHE A C 1
ATOM 1573 O O . PHE A 1 194 ? -0.462 7.933 -8.807 1.00 95.06 194 PHE A O 1
ATOM 1580 N N . ILE A 1 195 ? 0.978 6.222 -9.027 1.00 95.06 195 ILE A N 1
ATOM 1581 C CA . ILE A 1 195 ? 2.111 6.971 -8.453 1.00 95.06 195 ILE A CA 1
ATOM 1582 C C . ILE A 1 195 ? 2.379 8.299 -9.158 1.00 95.06 195 ILE A C 1
ATOM 1584 O O . ILE A 1 195 ? 2.908 9.207 -8.539 1.00 95.06 195 ILE A O 1
ATOM 1588 N N . TRP A 1 196 ? 1.987 8.464 -10.424 1.00 91.62 196 TRP A N 1
ATOM 1589 C CA . TRP A 1 196 ? 2.195 9.713 -11.165 1.00 91.62 196 TRP A CA 1
ATOM 1590 C C . TRP A 1 196 ? 0.906 10.450 -11.546 1.00 91.62 196 TRP A C 1
ATOM 1592 O O . TRP A 1 196 ? 0.883 11.271 -12.475 1.00 91.62 196 TRP A O 1
ATOM 1602 N N . GLN A 1 197 ? -0.187 10.199 -10.824 1.00 94.62 197 GLN A N 1
ATOM 1603 C CA . GLN A 1 197 ? -1.410 10.988 -10.962 1.00 94.62 197 GLN A CA 1
ATOM 1604 C C . GLN A 1 197 ? -1.156 12.461 -10.635 1.00 94.62 197 GLN A C 1
ATOM 1606 O O . GLN A 1 197 ? -0.350 12.799 -9.767 1.00 94.62 197 GLN A O 1
ATOM 1611 N N . ARG A 1 198 ? -1.862 13.361 -11.334 1.00 92.00 198 ARG A N 1
ATOM 1612 C CA . ARG A 1 198 ? -1.655 14.819 -11.257 1.00 92.00 198 ARG A CA 1
ATOM 1613 C C . ARG A 1 198 ? -1.643 15.348 -9.819 1.00 92.00 198 ARG A C 1
ATOM 1615 O O . ARG A 1 198 ? -0.828 16.221 -9.529 1.00 92.00 198 ARG A O 1
ATOM 1622 N N . GLY A 1 199 ? -2.506 14.814 -8.952 1.00 90.69 199 GLY A N 1
ATOM 1623 C CA . GLY A 1 199 ? -2.602 15.211 -7.544 1.00 90.69 199 GLY A CA 1
ATOM 1624 C C . GLY A 1 199 ? -1.331 14.941 -6.734 1.00 90.69 199 GLY A C 1
ATOM 1625 O O . GLY A 1 199 ? -1.010 15.710 -5.839 1.00 90.69 199 GLY A O 1
ATOM 1626 N N . PHE A 1 200 ? -0.552 13.917 -7.092 1.00 94.12 200 PHE A N 1
ATOM 1627 C CA . PHE A 1 200 ? 0.577 13.444 -6.284 1.00 94.12 200 PHE A CA 1
ATOM 1628 C C . PHE A 1 200 ? 1.943 13.948 -6.758 1.00 94.12 200 PHE A C 1
ATOM 1630 O O . PHE A 1 200 ? 2.917 13.866 -6.012 1.00 94.12 200 PHE A O 1
ATOM 1637 N N . ARG A 1 201 ? 2.048 14.460 -7.992 1.00 94.25 201 ARG A N 1
ATOM 1638 C CA . ARG A 1 201 ? 3.337 14.855 -8.603 1.00 94.25 201 ARG A CA 1
ATOM 1639 C C . ARG A 1 201 ? 4.051 15.940 -7.811 1.00 94.25 201 ARG A C 1
ATOM 1641 O O . ARG A 1 201 ? 5.250 15.852 -7.573 1.00 94.25 201 ARG A O 1
ATOM 1648 N N . ARG A 1 202 ? 3.298 16.974 -7.419 1.00 92.31 202 ARG A N 1
ATOM 1649 C CA . ARG A 1 202 ? 3.835 18.116 -6.672 1.00 92.31 202 ARG A CA 1
ATOM 1650 C C . ARG A 1 202 ? 4.358 17.667 -5.311 1.00 92.31 202 ARG A C 1
ATOM 1652 O O . ARG A 1 202 ? 5.508 17.941 -5.011 1.00 92.31 202 ARG A O 1
ATOM 1659 N N . PHE A 1 203 ? 3.550 16.914 -4.566 1.00 93.69 203 PHE A N 1
ATOM 1660 C CA . PHE A 1 203 ? 3.925 16.393 -3.253 1.00 93.69 203 PHE A CA 1
ATOM 1661 C C . PHE A 1 203 ? 5.188 15.522 -3.315 1.00 93.69 203 PHE A C 1
ATOM 1663 O O . PHE A 1 203 ? 6.133 15.752 -2.567 1.00 93.69 203 PHE A O 1
ATOM 1670 N N . GLN A 1 204 ? 5.252 14.572 -4.255 1.00 96.00 204 GLN A N 1
ATOM 1671 C CA . GLN A 1 204 ? 6.446 13.742 -4.441 1.00 96.00 204 GLN A CA 1
ATOM 1672 C C . GLN A 1 204 ? 7.700 14.568 -4.721 1.00 96.00 204 GLN A C 1
ATOM 1674 O O . GLN A 1 204 ? 8.755 14.264 -4.179 1.00 96.00 204 GLN A O 1
ATOM 1679 N N . ALA A 1 205 ? 7.603 15.605 -5.551 1.00 94.81 205 ALA A N 1
ATOM 1680 C CA . ALA A 1 205 ? 8.751 16.439 -5.874 1.00 94.81 205 ALA A CA 1
ATOM 1681 C C . ALA A 1 205 ? 9.147 17.372 -4.710 1.00 94.81 205 ALA A C 1
ATOM 1683 O O . ALA A 1 205 ? 10.328 17.457 -4.396 1.00 94.81 205 ALA A O 1
ATOM 1684 N N . GLU A 1 206 ? 8.192 18.008 -4.021 1.00 94.00 206 GLU A N 1
ATOM 1685 C CA . GLU A 1 206 ? 8.463 18.867 -2.851 1.00 94.00 206 GLU A CA 1
ATOM 1686 C C . GLU A 1 206 ? 9.156 18.079 -1.727 1.00 94.00 206 GLU A C 1
ATOM 1688 O O . GLU A 1 206 ? 10.137 18.538 -1.144 1.00 94.00 206 GLU A O 1
ATOM 1693 N N . HIS A 1 207 ? 8.706 16.849 -1.478 1.00 94.12 207 HIS A N 1
ATOM 1694 C CA . HIS A 1 207 ? 9.231 15.998 -0.409 1.00 94.12 207 HIS A CA 1
ATOM 1695 C C . HIS A 1 207 ? 10.314 15.011 -0.866 1.00 94.12 207 HIS A C 1
ATOM 1697 O O . HIS A 1 207 ? 10.724 14.152 -0.085 1.00 94.12 207 HIS A O 1
ATOM 1703 N N . HIS A 1 208 ? 10.804 15.131 -2.102 1.00 95.38 208 HIS A N 1
ATOM 1704 C CA . HIS A 1 208 ? 11.881 14.298 -2.642 1.00 95.38 208 HIS A CA 1
ATOM 1705 C C . HIS A 1 208 ? 11.596 12.785 -2.530 1.00 95.38 208 HIS A C 1
ATOM 1707 O O . HIS A 1 208 ? 12.422 12.008 -2.052 1.00 95.38 208 HIS A O 1
ATOM 1713 N N . ILE A 1 209 ? 10.403 12.365 -2.954 1.00 95.69 209 ILE A N 1
ATOM 1714 C CA . ILE A 1 209 ? 9.923 10.979 -2.930 1.00 95.69 209 ILE A CA 1
ATOM 1715 C C . ILE A 1 209 ? 9.842 10.447 -4.373 1.00 95.69 209 ILE A C 1
ATOM 1717 O O . ILE A 1 209 ? 8.785 10.519 -5.008 1.00 95.69 209 ILE A O 1
ATOM 1721 N N . PRO A 1 210 ? 10.939 9.911 -4.934 1.00 96.12 210 PRO A N 1
ATOM 1722 C CA . PRO A 1 210 ? 10.964 9.418 -6.305 1.00 96.12 210 PRO A CA 1
ATOM 1723 C C . PRO A 1 210 ? 10.389 7.995 -6.390 1.00 96.12 210 PRO A C 1
ATOM 1725 O O . PRO A 1 210 ? 11.131 7.035 -6.581 1.00 96.12 210 PRO A O 1
ATOM 1728 N N . LEU A 1 211 ? 9.064 7.828 -6.277 1.00 97.44 211 LEU A N 1
ATOM 1729 C CA . LEU A 1 211 ? 8.425 6.496 -6.250 1.00 97.44 211 LEU A CA 1
ATOM 1730 C C . LEU A 1 211 ? 8.711 5.632 -7.490 1.00 97.44 211 LEU A C 1
ATOM 1732 O O . LEU A 1 211 ? 8.665 4.407 -7.401 1.00 97.44 211 LEU A O 1
ATOM 1736 N N . TYR A 1 212 ? 9.065 6.237 -8.629 1.00 97.19 212 TYR A N 1
ATOM 1737 C CA . TYR A 1 212 ? 9.503 5.495 -9.817 1.00 97.19 212 TYR A CA 1
ATOM 1738 C C . TYR A 1 212 ? 10.751 4.630 -9.556 1.00 97.19 212 TYR A C 1
ATOM 1740 O O . TYR A 1 212 ? 10.926 3.617 -10.229 1.00 97.19 212 TYR A O 1
ATOM 1748 N N . ARG A 1 213 ? 11.588 4.983 -8.565 1.00 97.75 213 ARG A N 1
ATOM 1749 C CA . ARG A 1 213 ? 12.790 4.222 -8.179 1.00 97.75 213 ARG A CA 1
ATOM 1750 C C . ARG A 1 213 ? 12.465 2.816 -7.685 1.00 97.75 213 ARG A C 1
ATOM 1752 O O . ARG A 1 213 ? 13.269 1.917 -7.879 1.00 97.75 213 ARG A O 1
ATOM 1759 N N . ILE A 1 214 ? 11.275 2.601 -7.118 1.00 97.75 214 ILE A N 1
ATOM 1760 C CA . ILE A 1 214 ? 10.808 1.259 -6.737 1.00 97.75 214 ILE A CA 1
ATOM 1761 C C . ILE A 1 214 ? 10.721 0.364 -7.980 1.00 97.75 214 ILE A C 1
ATOM 1763 O O . ILE A 1 214 ? 11.156 -0.782 -7.954 1.00 97.75 214 ILE A O 1
ATOM 1767 N N . VAL A 1 215 ? 10.197 0.899 -9.088 1.00 96.94 215 VAL A N 1
ATOM 1768 C CA . VAL A 1 215 ? 10.066 0.160 -10.353 1.00 96.94 215 VAL A CA 1
ATOM 1769 C C . VAL A 1 215 ? 11.404 0.057 -11.082 1.00 96.94 215 VAL A C 1
ATOM 1771 O O . VAL A 1 215 ? 11.663 -0.957 -11.720 1.00 96.94 215 VAL A O 1
ATOM 1774 N N . GLU A 1 216 ? 12.267 1.067 -10.963 1.00 97.06 216 GLU A N 1
ATOM 1775 C CA . GLU A 1 216 ? 13.646 1.009 -11.466 1.00 97.06 216 GLU A CA 1
ATOM 1776 C C . GLU A 1 216 ? 14.429 -0.131 -10.813 1.00 97.06 216 GLU A C 1
ATOM 1778 O O . GLU A 1 216 ? 14.957 -0.986 -11.519 1.00 97.06 216 GLU A O 1
ATOM 1783 N N . GLN A 1 217 ? 14.415 -0.209 -9.481 1.00 96.56 217 GLN A N 1
ATOM 1784 C CA . GLN A 1 217 ? 15.073 -1.292 -8.756 1.00 96.56 217 GLN A CA 1
ATOM 1785 C C . GLN A 1 217 ? 14.453 -2.654 -9.084 1.00 96.56 217 GLN A C 1
ATOM 1787 O O . GLN A 1 217 ? 15.169 -3.641 -9.221 1.00 96.56 217 GLN A O 1
ATOM 1792 N N . LEU A 1 218 ? 13.128 -2.710 -9.258 1.00 95.44 218 LEU A N 1
ATOM 1793 C CA . LEU A 1 218 ? 12.443 -3.924 -9.696 1.00 95.44 218 LEU A CA 1
ATOM 1794 C C . LEU A 1 218 ? 12.922 -4.376 -11.080 1.00 95.44 218 LEU A C 1
ATOM 1796 O O . LEU A 1 218 ? 13.170 -5.557 -11.272 1.00 95.44 218 LEU A O 1
ATOM 1800 N N . ALA A 1 219 ? 13.087 -3.461 -12.038 1.00 94.38 219 ALA A N 1
ATOM 1801 C CA . ALA A 1 219 ? 13.594 -3.802 -13.365 1.00 94.38 219 ALA A CA 1
ATOM 1802 C C . ALA A 1 219 ? 15.032 -4.342 -13.310 1.00 94.38 219 ALA A C 1
ATOM 1804 O O . ALA A 1 219 ? 15.315 -5.339 -13.970 1.00 94.38 219 ALA A O 1
ATOM 1805 N N . VAL A 1 220 ? 15.895 -3.735 -12.486 1.00 94.50 220 VAL A N 1
ATOM 1806 C CA . VAL A 1 220 ? 17.266 -4.217 -12.247 1.00 94.50 220 VAL A CA 1
ATOM 1807 C C . VAL A 1 220 ? 17.250 -5.630 -11.665 1.00 94.50 220 VAL A C 1
ATOM 1809 O O . VAL A 1 220 ? 17.950 -6.502 -12.173 1.00 94.50 220 VAL A O 1
ATOM 1812 N N . GLU A 1 221 ? 16.436 -5.886 -10.640 1.00 94.38 221 GLU A N 1
ATOM 1813 C CA . GLU A 1 221 ? 16.343 -7.211 -10.017 1.00 94.38 221 GLU A CA 1
ATOM 1814 C C . GLU A 1 221 ? 15.868 -8.274 -11.015 1.00 94.38 221 GLU A C 1
ATOM 1816 O O . GLU A 1 221 ? 16.449 -9.351 -11.108 1.00 94.38 221 GLU A O 1
ATOM 1821 N N . LEU A 1 222 ? 14.856 -7.951 -11.823 1.00 92.19 222 LEU A N 1
ATOM 1822 C CA . LEU A 1 222 ? 14.329 -8.855 -12.846 1.00 92.19 222 LEU A CA 1
ATOM 1823 C C . LEU A 1 222 ? 15.309 -9.119 -13.994 1.00 92.19 222 LEU A C 1
ATOM 1825 O O . LEU A 1 222 ? 15.209 -10.158 -14.636 1.00 92.19 222 LEU A O 1
ATOM 1829 N N . GLU A 1 223 ? 16.223 -8.196 -14.288 1.00 90.88 223 GLU A N 1
ATOM 1830 C CA . GLU A 1 223 ? 17.259 -8.407 -15.302 1.00 90.88 223 GLU A CA 1
ATOM 1831 C C . GLU A 1 223 ? 18.328 -9.400 -14.825 1.00 90.88 223 GLU A C 1
ATOM 1833 O O . GLU A 1 223 ? 18.784 -10.229 -15.611 1.00 90.88 223 GLU A O 1
ATOM 1838 N N . HIS A 1 224 ? 18.683 -9.355 -13.537 1.00 90.12 224 HIS A N 1
ATOM 1839 C CA . HIS A 1 224 ? 19.663 -10.263 -12.933 1.00 90.12 224 HIS A CA 1
ATOM 1840 C C . HIS A 1 224 ? 19.057 -11.623 -12.574 1.00 90.12 224 HIS A C 1
ATOM 1842 O O . HIS A 1 224 ? 19.685 -12.655 -12.796 1.00 90.12 224 HIS A O 1
ATOM 1848 N N . ASN A 1 225 ? 17.827 -11.619 -12.056 1.00 87.75 225 ASN A N 1
ATOM 1849 C CA . ASN A 1 225 ? 17.092 -12.796 -11.602 1.00 87.75 225 ASN A CA 1
ATOM 1850 C C . ASN A 1 225 ? 15.719 -12.880 -12.298 1.00 87.75 225 ASN A C 1
ATOM 1852 O O . ASN A 1 225 ? 14.673 -12.751 -11.645 1.00 87.75 225 ASN A O 1
ATOM 1856 N N . PRO A 1 226 ? 15.684 -13.078 -13.631 1.00 76.56 226 PRO A N 1
ATOM 1857 C CA . PRO A 1 226 ? 14.434 -13.197 -14.365 1.00 76.56 226 PRO A CA 1
ATOM 1858 C C . PRO A 1 226 ? 13.752 -14.508 -13.978 1.00 76.56 226 PRO A C 1
ATOM 1860 O O . PRO A 1 226 ? 14.166 -15.578 -14.409 1.00 76.56 226 PRO A O 1
ATOM 1863 N N . GLY A 1 227 ? 12.711 -14.439 -13.145 1.00 76.62 227 GLY A N 1
ATOM 1864 C CA . GLY A 1 227 ? 11.921 -15.623 -12.800 1.00 76.62 227 GLY A CA 1
ATOM 1865 C C . GLY A 1 227 ? 11.410 -16.347 -14.054 1.00 76.62 227 GLY A C 1
ATOM 1866 O O . GLY A 1 227 ? 11.039 -15.699 -15.035 1.00 76.62 227 GLY A O 1
ATOM 1867 N N . ASP A 1 228 ? 11.342 -17.679 -14.001 1.00 77.31 228 ASP A N 1
ATOM 1868 C CA . ASP A 1 228 ? 11.172 -18.572 -15.166 1.00 77.31 228 ASP A CA 1
ATOM 1869 C C . ASP A 1 228 ? 9.967 -18.262 -16.075 1.00 77.31 228 ASP A C 1
ATOM 1871 O O . ASP A 1 228 ? 9.956 -18.594 -17.260 1.00 77.31 228 ASP A O 1
ATOM 1875 N N . TYR A 1 229 ? 8.932 -17.625 -15.528 1.00 76.50 229 TYR A N 1
ATOM 1876 C CA . TYR A 1 229 ? 7.658 -17.379 -16.209 1.00 76.50 229 TYR A CA 1
ATOM 1877 C C . TYR A 1 229 ? 7.460 -15.921 -16.642 1.00 76.50 229 TYR A C 1
ATOM 1879 O O . TYR A 1 229 ? 6.397 -15.571 -17.168 1.00 76.50 229 TYR A O 1
ATOM 1887 N N . LEU A 1 230 ? 8.445 -15.048 -16.413 1.00 85.00 230 LEU A N 1
ATOM 1888 C CA . LEU A 1 230 ? 8.358 -13.637 -16.772 1.00 85.00 230 LEU A CA 1
ATOM 1889 C C . LEU A 1 230 ? 8.759 -13.413 -18.228 1.00 85.00 230 LEU A C 1
ATOM 1891 O O . LEU A 1 230 ? 9.767 -13.915 -18.710 1.00 85.00 230 LEU A O 1
ATOM 1895 N N . SER A 1 231 ? 7.976 -12.602 -18.939 1.00 87.38 231 SER A N 1
ATOM 1896 C CA . SER A 1 231 ? 8.330 -12.209 -20.303 1.00 87.38 231 SER A CA 1
ATOM 1897 C C . SER A 1 231 ? 9.550 -11.280 -20.290 1.00 87.38 231 SER A C 1
ATOM 1899 O O . SER A 1 231 ? 9.447 -10.192 -19.710 1.00 87.38 231 SER A O 1
ATOM 1901 N N . PRO A 1 232 ? 10.650 -11.608 -21.000 1.00 87.38 232 PRO A N 1
ATOM 1902 C CA . PRO A 1 232 ? 11.826 -10.742 -21.078 1.00 87.38 232 PRO A CA 1
ATOM 1903 C C . PRO A 1 232 ? 11.524 -9.331 -21.576 1.00 87.38 232 PRO A C 1
ATOM 1905 O O . PRO A 1 232 ? 12.155 -8.360 -21.163 1.00 87.38 232 PRO A O 1
ATOM 1908 N N . GLY A 1 233 ? 10.509 -9.184 -22.433 1.00 90.31 233 GLY A N 1
ATOM 1909 C CA . GLY A 1 233 ? 10.080 -7.881 -22.940 1.00 90.31 233 GLY A CA 1
ATOM 1910 C C . GLY A 1 233 ? 9.588 -6.922 -21.851 1.00 90.31 233 GLY A C 1
ATOM 1911 O O . GLY A 1 233 ? 9.670 -5.708 -22.049 1.00 90.31 233 GLY A O 1
ATOM 1912 N N . LEU A 1 234 ? 9.120 -7.438 -20.705 1.00 90.62 234 LEU A N 1
ATOM 1913 C CA . LEU A 1 234 ? 8.696 -6.611 -19.577 1.00 90.62 234 LEU A CA 1
ATOM 1914 C C . LEU A 1 234 ? 9.883 -5.815 -19.020 1.00 90.62 234 LEU A C 1
ATOM 1916 O O . LEU A 1 234 ? 9.837 -4.588 -19.028 1.00 90.62 234 LEU A O 1
ATOM 1920 N N . TYR A 1 235 ? 10.948 -6.488 -18.580 1.00 90.88 235 TYR A N 1
ATOM 1921 C CA . TYR A 1 235 ? 12.069 -5.836 -17.893 1.00 90.88 235 TYR A CA 1
ATOM 1922 C C . TYR A 1 235 ? 13.141 -5.286 -18.846 1.00 90.88 235 TYR A C 1
ATOM 1924 O O . TYR A 1 235 ? 13.774 -4.295 -18.515 1.00 90.88 235 TYR A O 1
ATOM 1932 N N . THR A 1 236 ? 13.286 -5.822 -20.064 1.00 91.12 236 THR A N 1
ATOM 1933 C CA . THR A 1 236 ? 14.281 -5.309 -21.036 1.00 91.12 236 THR A CA 1
ATOM 1934 C C . THR A 1 236 ? 13.796 -4.126 -21.877 1.00 91.12 236 THR A C 1
ATOM 1936 O O . THR A 1 236 ? 14.604 -3.429 -22.490 1.00 91.12 236 THR A O 1
ATOM 1939 N N . LYS A 1 237 ? 12.476 -3.898 -21.981 1.00 93.81 237 LYS A N 1
ATOM 1940 C CA . LYS A 1 237 ? 11.911 -2.859 -22.868 1.00 93.81 237 LYS A CA 1
ATOM 1941 C C . LYS A 1 237 ? 10.794 -2.052 -22.231 1.00 93.81 237 LYS A C 1
ATOM 1943 O O . LYS A 1 237 ? 10.830 -0.826 -22.282 1.00 93.81 237 LYS A O 1
ATOM 1948 N N . GLU A 1 238 ? 9.769 -2.714 -21.699 1.00 94.88 238 GLU A N 1
ATOM 1949 C CA . GLU A 1 238 ? 8.562 -2.022 -21.242 1.00 94.88 238 GLU A CA 1
ATOM 1950 C C . GLU A 1 238 ? 8.816 -1.184 -19.984 1.00 94.88 238 GLU A C 1
ATOM 1952 O O . GLU A 1 238 ? 8.541 0.018 -19.992 1.00 94.88 238 GLU A O 1
ATOM 1957 N N . LEU A 1 239 ? 9.361 -1.796 -18.926 1.00 95.12 239 LEU A N 1
ATOM 1958 C CA . LEU A 1 239 ? 9.678 -1.096 -17.683 1.00 95.12 239 LEU A CA 1
ATOM 1959 C C . LEU A 1 239 ? 10.706 0.017 -17.907 1.00 95.12 239 LEU A C 1
ATOM 1961 O O . LEU A 1 239 ? 10.380 1.138 -17.518 1.00 95.12 239 LEU A O 1
ATOM 1965 N N . PRO A 1 240 ? 11.852 -0.199 -18.593 1.00 96.25 240 PRO A N 1
ATOM 1966 C CA . PRO A 1 240 ? 12.811 0.872 -18.867 1.00 96.25 240 PRO A CA 1
ATOM 1967 C C . PRO A 1 240 ? 12.170 2.109 -19.504 1.00 96.25 240 PRO A C 1
ATOM 1969 O O . PRO A 1 240 ? 12.333 3.217 -19.004 1.00 96.25 240 PRO A O 1
ATOM 1972 N N . ARG A 1 241 ? 11.320 1.929 -20.527 1.00 97.00 241 ARG A N 1
ATOM 1973 C CA . ARG A 1 241 ? 10.609 3.049 -21.172 1.00 97.00 241 ARG A CA 1
ATOM 1974 C C . ARG A 1 241 ? 9.691 3.804 -20.211 1.00 97.00 241 ARG A C 1
ATOM 1976 O O . ARG A 1 241 ? 9.631 5.032 -20.254 1.00 97.00 241 ARG A O 1
ATOM 1983 N N . LYS A 1 242 ? 8.941 3.082 -19.371 1.00 96.62 242 LYS A N 1
ATOM 1984 C CA . LYS A 1 242 ? 8.044 3.696 -18.378 1.00 96.62 242 LYS A CA 1
ATOM 1985 C C . LYS A 1 242 ? 8.842 4.423 -17.287 1.00 96.62 242 LYS A C 1
ATOM 1987 O O . LYS A 1 242 ? 8.453 5.520 -16.894 1.00 96.62 242 LYS A O 1
ATOM 1992 N N . ILE A 1 243 ? 9.955 3.843 -16.836 1.00 97.25 243 ILE A N 1
ATOM 1993 C CA . ILE A 1 243 ? 10.869 4.431 -15.848 1.00 97.25 243 ILE A CA 1
ATOM 1994 C C . ILE A 1 243 ? 11.479 5.723 -16.393 1.00 97.25 243 ILE A C 1
ATOM 1996 O O . ILE A 1 243 ? 11.388 6.749 -15.723 1.00 97.25 243 ILE A O 1
ATOM 2000 N N . ASP A 1 244 ? 12.021 5.704 -17.612 1.00 97.81 244 ASP A N 1
ATOM 2001 C CA . ASP A 1 244 ? 12.628 6.879 -18.246 1.00 97.81 244 ASP A CA 1
ATOM 2002 C C . ASP A 1 244 ? 11.640 8.042 -18.341 1.00 97.81 244 ASP A C 1
ATOM 2004 O O . ASP A 1 244 ? 11.962 9.174 -17.972 1.00 97.81 244 ASP A O 1
ATOM 2008 N N . TYR A 1 245 ? 10.406 7.758 -18.769 1.00 97.12 245 TYR A N 1
ATOM 2009 C CA . TYR A 1 245 ? 9.337 8.752 -18.804 1.00 97.12 245 TYR A CA 1
ATOM 2010 C C . TYR A 1 245 ? 9.059 9.347 -17.414 1.00 97.12 245 TYR A C 1
ATOM 2012 O O . TYR A 1 245 ? 9.046 10.569 -17.250 1.00 97.12 245 TYR A O 1
ATOM 2020 N N . LEU A 1 246 ? 8.862 8.500 -16.398 1.00 96.94 246 LEU A N 1
ATOM 2021 C CA . LEU A 1 246 ? 8.564 8.951 -15.036 1.00 96.94 246 LEU A CA 1
ATOM 2022 C C . LEU A 1 246 ? 9.717 9.747 -14.421 1.00 96.94 246 LEU A C 1
ATOM 2024 O O . LEU A 1 246 ? 9.479 10.761 -13.765 1.00 96.94 246 LEU A O 1
ATOM 2028 N N . LYS A 1 247 ? 10.959 9.328 -14.665 1.00 97.50 247 LYS A N 1
ATOM 2029 C CA . LYS A 1 247 ? 12.167 10.017 -14.213 1.00 97.50 247 LYS A CA 1
ATOM 2030 C C . LYS A 1 247 ? 12.268 11.415 -14.818 1.00 97.50 247 LYS A C 1
ATOM 2032 O O . LYS A 1 247 ? 12.421 12.385 -14.077 1.00 97.50 247 LYS A O 1
ATOM 2037 N N . GLN A 1 248 ? 12.108 11.540 -16.138 1.00 97.19 248 GLN A N 1
ATOM 2038 C CA . GLN A 1 248 ? 12.126 12.837 -16.826 1.00 97.19 248 GLN A CA 1
ATOM 2039 C C . GLN A 1 248 ? 11.027 13.771 -16.307 1.00 97.19 248 GLN A C 1
ATOM 2041 O O . GLN A 1 248 ? 11.267 14.958 -16.061 1.00 97.19 248 GLN A O 1
ATOM 2046 N N . GLU A 1 249 ? 9.823 13.238 -16.102 1.00 95.88 249 GLU A N 1
ATOM 2047 C CA . GLU A 1 249 ? 8.706 13.997 -15.550 1.00 95.88 249 GLU A CA 1
ATOM 2048 C C . GLU A 1 249 ? 8.966 14.453 -14.110 1.00 95.88 249 GLU A C 1
ATOM 2050 O O . GLU A 1 249 ? 8.680 15.604 -13.768 1.00 95.88 249 GLU A O 1
ATOM 2055 N N . TYR A 1 250 ? 9.532 13.584 -13.275 1.00 96.50 250 TYR A N 1
ATOM 2056 C CA . TYR A 1 250 ? 9.899 13.904 -11.899 1.00 96.50 250 TYR A CA 1
ATOM 2057 C C . TYR A 1 250 ? 10.961 15.006 -11.841 1.00 96.50 250 TYR A C 1
ATOM 2059 O O . TYR A 1 250 ? 10.768 16.017 -11.164 1.00 96.50 250 TYR A O 1
ATOM 2067 N N . GLU A 1 251 ? 12.032 14.887 -12.627 1.00 95.88 251 GLU A N 1
ATOM 2068 C CA . GLU A 1 251 ? 13.077 15.911 -12.736 1.00 95.88 251 GLU A CA 1
ATOM 2069 C C . GLU A 1 251 ? 12.531 17.254 -13.238 1.00 95.88 251 GLU A C 1
ATOM 2071 O O . GLU A 1 251 ? 12.934 18.322 -12.768 1.00 95.88 251 GLU A O 1
ATOM 2076 N N . ARG A 1 252 ? 11.578 17.227 -14.178 1.00 94.50 252 ARG A N 1
ATOM 2077 C CA . ARG A 1 252 ? 10.890 18.436 -14.645 1.00 94.50 252 ARG A CA 1
ATOM 2078 C C . ARG A 1 252 ? 10.137 19.130 -13.509 1.00 94.50 252 ARG A C 1
ATOM 2080 O O . ARG A 1 252 ? 10.193 20.357 -13.421 1.00 94.50 252 ARG A O 1
ATOM 2087 N N . TYR A 1 253 ? 9.450 18.376 -12.651 1.00 93.94 253 TYR A N 1
ATOM 2088 C CA . TYR A 1 253 ? 8.740 18.931 -11.496 1.00 93.94 253 TYR A CA 1
ATOM 2089 C C . TYR A 1 253 ? 9.692 19.458 -10.419 1.00 93.94 253 TYR A C 1
ATOM 2091 O O . TYR A 1 253 ? 9.456 20.559 -9.924 1.00 93.94 253 TYR A O 1
ATOM 2099 N N . LEU A 1 254 ? 10.793 18.755 -10.126 1.00 94.50 254 LEU A N 1
ATOM 2100 C CA . LEU A 1 254 ? 11.838 19.253 -9.221 1.00 94.50 254 LEU A CA 1
ATOM 2101 C C . LEU A 1 254 ? 12.373 20.616 -9.677 1.00 94.50 254 LEU A C 1
ATOM 2103 O O . LEU A 1 254 ? 12.387 21.571 -8.903 1.00 94.50 254 LEU A O 1
ATOM 2107 N N . ARG A 1 255 ? 12.724 20.748 -10.966 1.00 94.56 255 ARG A N 1
ATOM 2108 C CA . ARG A 1 255 ? 13.178 22.027 -11.544 1.00 94.56 255 ARG A CA 1
ATOM 2109 C C . ARG A 1 255 ? 12.120 23.126 -11.468 1.00 94.56 255 ARG A C 1
ATOM 2111 O O . ARG A 1 255 ? 12.474 24.295 -11.373 1.00 94.56 255 ARG A O 1
ATOM 2118 N N . ARG A 1 256 ? 10.835 22.777 -11.563 1.00 91.62 256 ARG A N 1
ATOM 2119 C CA . ARG A 1 256 ? 9.734 23.744 -11.466 1.00 91.62 256 ARG A CA 1
ATOM 2120 C C . ARG A 1 256 ? 9.572 24.264 -10.041 1.00 91.62 256 ARG A C 1
ATOM 2122 O O . ARG A 1 256 ? 9.357 25.455 -9.879 1.00 91.62 256 ARG A O 1
ATOM 2129 N N . ILE A 1 257 ? 9.667 23.388 -9.044 1.00 89.50 257 ILE A N 1
ATOM 2130 C CA . ILE A 1 257 ? 9.552 23.767 -7.632 1.00 89.50 257 ILE A CA 1
ATOM 2131 C C . ILE A 1 257 ? 10.761 24.594 -7.198 1.00 89.50 257 ILE A C 1
ATOM 2133 O O . ILE A 1 257 ? 10.569 25.621 -6.576 1.00 89.50 257 ILE A O 1
ATOM 2137 N N . ALA A 1 258 ? 11.978 24.234 -7.615 1.00 83.12 258 ALA A N 1
ATOM 2138 C CA . ALA A 1 258 ? 13.195 24.980 -7.272 1.00 83.12 258 ALA A CA 1
ATOM 2139 C C . ALA A 1 258 ? 13.263 26.415 -7.844 1.00 83.12 258 ALA A C 1
ATOM 2141 O O . ALA A 1 258 ? 14.165 27.172 -7.499 1.00 83.12 258 ALA A O 1
ATOM 2142 N N . ARG A 1 259 ? 12.363 26.776 -8.769 1.00 75.56 259 ARG A N 1
ATOM 2143 C CA . ARG A 1 259 ? 12.263 28.119 -9.371 1.00 75.56 259 ARG A CA 1
ATOM 2144 C C . ARG A 1 259 ? 11.227 29.018 -8.683 1.00 75.56 259 ARG A C 1
ATOM 2146 O O . ARG A 1 259 ? 11.088 30.168 -9.095 1.00 75.56 259 ARG A O 1
ATOM 2153 N N . HIS A 1 260 ? 10.478 28.485 -7.722 1.00 56.28 260 HIS A N 1
ATOM 2154 C CA . HIS A 1 260 ? 9.466 29.187 -6.935 1.00 56.28 260 HIS A CA 1
ATOM 2155 C C . HIS A 1 260 ? 9.922 29.294 -5.484 1.00 56.28 260 HIS A C 1
ATOM 2157 O O . HIS A 1 260 ? 9.535 30.302 -4.858 1.00 56.28 260 HIS A O 1
#

Foldseek 3Di:
DQLCVVCVVVDPDRADCVLQDDLEAEAEDDPVVQVVVCVVLQFDWAADPDDDPFFGTKTFQQHNVPRHFDADPVGGCADPVVRGHGIYTHTNDFFQDDNCCCDDLSVVLFWDFDWDDDPDDDDTDTDPPHIDGALLNVLSSLLRQLLDPPHDDNLSSLSNNVSSLVSLLVVLLCLQQPDAQVSSVCNVVVSLVRCPPPSRLLSCLVSVPLSLVSLVVSLVCCVVVVHPRYDPCVSVPVSVVSSVVSVVSSVVSNVVVVVD